Protein AF-A0A7K1VNS2-F1 (afdb_monomer_lite)

Structure (mmCIF, N/CA/C/O backbone):
data_AF-A0A7K1VNS2-F1
#
_entry.id   AF-A0A7K1VNS2-F1
#
loop_
_atom_site.group_PDB
_atom_site.id
_atom_site.type_symbol
_atom_site.label_atom_id
_atom_site.label_alt_id
_atom_site.label_comp_id
_atom_site.label_asym_id
_atom_site.label_entity_id
_atom_site.label_seq_id
_atom_site.pdbx_PDB_ins_code
_atom_site.Cartn_x
_atom_site.Cartn_y
_atom_site.Cartn_z
_atom_site.occupancy
_atom_site.B_iso_or_equiv
_atom_site.auth_seq_id
_atom_site.auth_comp_id
_atom_site.auth_asym_id
_atom_site.auth_atom_id
_atom_site.pdbx_PDB_model_num
ATOM 1 N N . MET A 1 1 ? 7.376 -14.830 -46.280 1.00 45.97 1 MET A N 1
ATOM 2 C CA . MET A 1 1 ? 6.906 -15.264 -44.947 1.00 45.97 1 MET A CA 1
ATOM 3 C C . MET A 1 1 ? 8.118 -15.745 -44.169 1.00 45.97 1 MET A C 1
ATOM 5 O O . MET A 1 1 ? 8.460 -16.915 -44.225 1.00 45.97 1 MET A O 1
ATOM 9 N N . THR A 1 2 ? 8.826 -14.823 -43.530 1.00 49.56 2 THR A N 1
ATOM 10 C CA . THR A 1 2 ? 10.067 -15.078 -42.789 1.00 49.56 2 THR A CA 1
ATOM 11 C C . THR A 1 2 ? 10.126 -14.048 -41.669 1.00 49.56 2 THR A C 1
ATOM 13 O O . THR A 1 2 ? 10.029 -12.859 -41.953 1.00 49.56 2 THR A O 1
ATOM 16 N N . GLY A 1 3 ? 10.269 -14.496 -40.418 1.00 50.19 3 GLY A N 1
ATOM 17 C CA . GLY A 1 3 ? 10.705 -13.622 -39.323 1.00 50.19 3 GLY A CA 1
ATOM 18 C C . GLY A 1 3 ? 9.758 -13.471 -38.133 1.00 50.19 3 GLY A C 1
ATOM 19 O O . GLY A 1 3 ? 9.343 -12.359 -37.848 1.00 50.19 3 GLY A O 1
ATOM 20 N N . LEU A 1 4 ? 9.478 -14.550 -37.393 1.00 50.81 4 LEU A N 1
ATOM 21 C CA . LEU A 1 4 ? 9.034 -14.453 -35.986 1.00 50.81 4 LEU A CA 1
ATOM 22 C C . LEU A 1 4 ? 9.663 -15.518 -35.062 1.00 50.81 4 LEU A C 1
ATOM 24 O O . LEU A 1 4 ? 9.332 -15.596 -33.884 1.00 50.81 4 LEU A O 1
ATOM 28 N N . THR A 1 5 ? 10.619 -16.313 -35.548 1.00 54.75 5 THR A N 1
ATOM 29 C CA . THR A 1 5 ? 11.207 -17.434 -34.793 1.00 54.75 5 THR A CA 1
ATOM 30 C C . THR A 1 5 ? 12.164 -17.002 -33.667 1.00 54.75 5 THR A C 1
ATOM 32 O O . THR A 1 5 ? 12.579 -17.834 -32.871 1.00 54.75 5 THR A O 1
ATOM 35 N N . GLY A 1 6 ? 12.516 -15.713 -33.574 1.00 51.44 6 GLY A N 1
ATOM 36 C CA . GLY A 1 6 ? 13.476 -15.195 -32.587 1.00 51.44 6 GLY A CA 1
ATOM 37 C C . GLY A 1 6 ? 12.874 -14.688 -31.271 1.00 51.44 6 GLY A C 1
ATOM 38 O O . GLY A 1 6 ? 13.612 -14.493 -30.312 1.00 51.44 6 GLY A O 1
ATOM 39 N N . LEU A 1 7 ? 11.555 -14.475 -31.190 1.00 50.09 7 LEU A N 1
ATOM 40 C CA . LEU A 1 7 ? 10.935 -13.909 -29.981 1.00 50.09 7 LEU A CA 1
ATOM 41 C C . LEU A 1 7 ? 10.606 -14.966 -28.921 1.00 50.09 7 LEU A C 1
ATOM 43 O O . LEU A 1 7 ? 10.616 -14.650 -27.736 1.00 50.09 7 LEU A O 1
ATOM 47 N N . SER A 1 8 ? 10.398 -16.227 -29.309 1.00 48.78 8 SER A N 1
ATOM 48 C CA . SER A 1 8 ? 10.080 -17.306 -28.361 1.00 48.78 8 SER A CA 1
ATOM 49 C C . SER A 1 8 ? 11.245 -17.707 -27.449 1.00 48.78 8 SER A C 1
ATOM 51 O O . SER A 1 8 ? 11.001 -18.315 -26.417 1.00 48.78 8 SER A O 1
ATOM 53 N N . GLN A 1 9 ? 12.494 -17.354 -27.779 1.00 52.34 9 GLN A N 1
ATOM 54 C CA . GLN A 1 9 ? 13.640 -17.573 -26.881 1.00 52.34 9 GLN A CA 1
ATOM 55 C C . GLN A 1 9 ? 13.840 -16.439 -25.865 1.00 52.34 9 GLN A C 1
ATOM 57 O O . GLN A 1 9 ? 14.617 -16.597 -24.928 1.00 52.34 9 GLN A O 1
ATOM 62 N N . LEU A 1 10 ? 13.156 -15.300 -26.031 1.00 49.78 10 LEU A N 1
ATOM 63 C CA . LEU A 1 10 ? 13.324 -14.136 -25.156 1.00 49.78 10 LEU A CA 1
ATOM 64 C C . LEU A 1 10 ? 12.345 -14.119 -23.971 1.00 49.78 10 LEU A C 1
ATOM 66 O O . LEU A 1 10 ? 12.506 -13.320 -23.053 1.00 49.78 10 LEU A O 1
ATOM 70 N N . ILE A 1 11 ? 11.329 -14.981 -23.995 1.00 47.31 11 ILE A N 1
ATOM 71 C CA . ILE A 1 11 ? 10.271 -15.041 -22.984 1.00 47.31 11 ILE A CA 1
ATOM 72 C C . ILE A 1 11 ? 10.193 -16.476 -22.466 1.00 47.31 11 ILE A C 1
ATOM 74 O O . ILE A 1 11 ? 9.275 -17.230 -22.771 1.00 47.31 11 ILE A O 1
ATOM 78 N N . ASP A 1 12 ? 11.197 -16.870 -21.685 1.00 44.06 12 ASP A N 1
ATOM 79 C CA . ASP A 1 12 ? 11.086 -18.037 -20.811 1.00 44.06 12 ASP A CA 1
ATOM 80 C C . ASP A 1 12 ? 10.100 -17.690 -19.677 1.00 44.06 12 ASP A C 1
ATOM 82 O O . ASP A 1 12 ? 10.469 -17.330 -18.559 1.00 44.06 12 ASP A O 1
ATOM 86 N N . THR A 1 13 ? 8.805 -17.699 -20.006 1.00 48.44 13 THR A N 1
ATOM 87 C CA . THR A 1 13 ? 7.693 -17.381 -19.095 1.00 48.44 13 THR A CA 1
ATOM 88 C C . THR A 1 13 ? 7.407 -18.503 -18.099 1.00 48.44 13 THR A C 1
ATOM 90 O O . THR A 1 13 ? 6.492 -18.386 -17.291 1.00 48.44 13 THR A O 1
ATOM 93 N N . THR A 1 14 ? 8.161 -19.605 -18.143 1.00 44.62 14 THR A N 1
ATOM 94 C CA . THR A 1 14 ? 7.970 -20.762 -17.256 1.00 44.62 14 THR A CA 1
ATOM 95 C C . THR A 1 14 ? 8.858 -20.766 -16.017 1.00 44.62 14 THR A C 1
ATOM 97 O O . THR A 1 14 ? 8.733 -21.655 -15.170 1.00 44.62 14 THR A O 1
ATOM 100 N N . SER A 1 15 ? 9.717 -19.760 -15.848 1.00 44.25 15 SER A N 1
ATOM 101 C CA . SER A 1 15 ? 10.538 -19.641 -14.649 1.00 44.25 15 SER A CA 1
ATOM 102 C C . SER A 1 15 ? 9.687 -19.232 -13.443 1.00 44.25 15 SER A C 1
ATOM 104 O O . SER A 1 15 ? 9.490 -18.058 -13.154 1.00 44.25 15 SER A O 1
ATOM 106 N N . LYS A 1 16 ? 9.249 -20.238 -12.680 1.00 51.31 16 LYS A N 1
ATOM 107 C CA . LYS A 1 16 ? 8.742 -20.149 -11.297 1.00 51.31 16 LYS A CA 1
ATOM 108 C C . LYS A 1 16 ? 9.780 -19.613 -10.293 1.00 51.31 16 LYS A C 1
ATOM 110 O O . LYS A 1 16 ? 9.615 -19.799 -9.088 1.00 51.31 16 LYS A O 1
ATOM 115 N N . LYS A 1 17 ? 10.882 -19.007 -10.749 1.00 46.59 17 LYS A N 1
ATOM 116 C CA . LYS A 1 17 ? 11.768 -18.288 -9.838 1.00 46.59 17 LYS A CA 1
ATOM 117 C C . LYS A 1 17 ? 11.013 -17.053 -9.353 1.00 46.59 17 LYS A C 1
ATOM 119 O O . LYS A 1 17 ? 10.482 -16.331 -10.198 1.00 46.59 17 LYS A O 1
ATOM 124 N N . PRO A 1 18 ? 10.956 -16.813 -8.030 1.00 52.75 18 PRO A N 1
ATOM 125 C CA . PRO A 1 18 ? 10.452 -15.551 -7.522 1.00 52.75 18 PRO A CA 1
ATOM 126 C C . PRO A 1 18 ? 11.188 -14.440 -8.259 1.00 52.75 18 PRO A C 1
ATOM 128 O O . PRO A 1 18 ? 12.408 -14.501 -8.458 1.00 52.75 18 PRO A O 1
ATOM 131 N N . ARG A 1 19 ? 10.400 -13.501 -8.770 1.00 53.19 19 ARG A N 1
ATOM 132 C CA . ARG A 1 19 ? 10.895 -12.354 -9.509 1.00 53.19 19 ARG A CA 1
ATOM 133 C C . ARG A 1 19 ? 11.948 -11.680 -8.605 1.00 53.19 19 ARG A C 1
ATOM 135 O O . ARG A 1 19 ? 11.625 -11.380 -7.457 1.00 53.19 19 ARG A O 1
ATOM 142 N N . PRO A 1 20 ? 13.220 -11.555 -9.030 1.00 49.72 20 PRO A N 1
ATOM 143 C CA . PRO A 1 20 ? 14.317 -11.143 -8.144 1.00 49.72 20 PRO A CA 1
ATOM 144 C C . PRO A 1 20 ? 14.157 -9.715 -7.595 1.00 49.72 20 PRO A C 1
ATOM 146 O O . PRO A 1 20 ? 14.927 -9.299 -6.737 1.00 49.72 20 PRO A O 1
ATOM 149 N N . ASP A 1 21 ? 13.177 -8.971 -8.103 1.00 56.31 21 ASP A N 1
ATOM 150 C CA . ASP A 1 21 ? 12.772 -7.627 -7.710 1.00 56.31 21 ASP A CA 1
ATOM 151 C C . ASP A 1 21 ? 11.748 -7.579 -6.564 1.00 56.31 21 ASP A C 1
ATOM 153 O O . ASP A 1 21 ? 11.556 -6.509 -5.990 1.00 56.31 21 ASP A O 1
ATOM 157 N N . GLN A 1 22 ? 11.112 -8.696 -6.194 1.00 60.81 22 GLN A N 1
ATOM 158 C CA . GLN A 1 22 ? 10.229 -8.751 -5.028 1.00 60.81 22 GLN A CA 1
ATOM 159 C C . GLN A 1 22 ? 10.937 -9.452 -3.873 1.00 60.81 22 GLN A C 1
ATOM 161 O O . GLN A 1 22 ? 10.928 -10.678 -3.769 1.00 60.81 22 GLN A O 1
ATOM 166 N N . ASP A 1 23 ? 11.534 -8.655 -2.984 1.00 73.31 23 ASP A N 1
ATOM 167 C CA . ASP A 1 23 ? 11.862 -9.134 -1.646 1.00 73.31 23 ASP A CA 1
ATOM 168 C C . ASP A 1 23 ? 10.541 -9.554 -0.972 1.00 73.31 23 ASP A C 1
ATOM 170 O O . ASP A 1 23 ? 9.668 -8.702 -0.772 1.00 73.31 23 ASP A O 1
ATOM 174 N N . PRO A 1 24 ? 10.341 -10.847 -0.647 1.00 69.44 24 PRO A N 1
ATOM 175 C CA . PRO A 1 24 ? 9.128 -11.304 0.030 1.00 69.44 24 PRO A CA 1
ATOM 176 C C . PRO A 1 24 ? 8.949 -10.662 1.414 1.00 69.44 24 PRO A C 1
ATOM 178 O O . PRO A 1 24 ? 7.857 -10.725 1.980 1.00 69.44 24 PRO A O 1
ATOM 181 N N . ASN A 1 25 ? 10.002 -10.034 1.944 1.00 81.56 25 ASN A N 1
ATOM 182 C CA . ASN A 1 25 ? 9.993 -9.280 3.187 1.00 81.56 25 ASN A CA 1
ATOM 183 C C . ASN A 1 25 ? 9.833 -7.773 2.969 1.00 81.56 25 ASN A C 1
ATOM 185 O O . ASN A 1 25 ? 9.979 -7.017 3.924 1.00 81.56 25 ASN A O 1
ATOM 189 N N . TRP A 1 26 ? 9.539 -7.298 1.755 1.00 89.00 26 TRP A N 1
ATOM 190 C CA . TRP A 1 26 ? 9.232 -5.886 1.584 1.00 89.00 26 TRP A CA 1
ATOM 191 C C . TRP A 1 26 ? 7.841 -5.569 2.143 1.00 89.00 26 TRP A C 1
ATOM 193 O O . TRP A 1 26 ? 6.813 -6.079 1.685 1.00 89.00 26 TRP A O 1
ATOM 203 N N . TYR A 1 27 ? 7.827 -4.694 3.142 1.00 95.06 27 TYR A N 1
ATOM 204 C CA . TYR A 1 27 ? 6.627 -4.165 3.762 1.00 95.06 27 TYR A CA 1
ATOM 205 C C . TYR A 1 27 ? 6.726 -2.653 3.966 1.00 95.06 27 TYR A C 1
ATOM 207 O O . TYR A 1 27 ? 7.806 -2.058 3.905 1.00 95.06 27 TYR A O 1
ATOM 215 N N . VAL A 1 28 ? 5.575 -2.037 4.214 1.00 96.69 28 VAL A N 1
ATOM 216 C CA . VAL A 1 28 ? 5.466 -0.659 4.695 1.00 96.69 28 VAL A CA 1
ATOM 217 C C . VAL A 1 28 ? 4.622 -0.676 5.959 1.00 96.69 28 VAL A C 1
ATOM 219 O O . VAL A 1 28 ? 3.528 -1.244 5.966 1.00 96.69 28 VAL A O 1
ATOM 222 N N . ASP A 1 29 ? 5.149 -0.065 7.013 1.00 97.62 29 ASP A N 1
ATOM 223 C CA . ASP A 1 29 ? 4.464 0.078 8.292 1.00 97.62 29 ASP A CA 1
ATOM 224 C C . ASP A 1 29 ? 3.684 1.402 8.322 1.00 97.62 29 ASP A C 1
ATOM 226 O O . ASP A 1 29 ? 4.116 2.415 7.765 1.00 97.62 29 ASP A O 1
ATOM 230 N N . ALA A 1 30 ? 2.520 1.390 8.965 1.00 97.69 30 ALA A N 1
ATOM 231 C CA . ALA A 1 30 ? 1.711 2.564 9.243 1.00 97.69 30 ALA A CA 1
ATOM 232 C C . ALA A 1 30 ? 1.338 2.584 10.725 1.00 97.69 30 ALA A C 1
ATOM 234 O O . ALA A 1 30 ? 0.577 1.736 11.197 1.00 97.69 30 ALA A O 1
ATOM 235 N N . ASP A 1 31 ? 1.844 3.584 11.439 1.00 97.69 31 ASP A N 1
ATOM 236 C CA . ASP A 1 31 ? 1.482 3.821 12.831 1.00 97.69 31 ASP A CA 1
ATOM 237 C C . ASP A 1 31 ? 0.159 4.587 12.890 1.00 97.69 31 ASP A C 1
ATOM 239 O O . ASP A 1 31 ? 0.029 5.680 12.322 1.00 97.69 31 ASP A O 1
ATOM 243 N N . ILE A 1 32 ? -0.829 4.010 13.570 1.00 96.44 32 ILE A N 1
ATOM 244 C CA . ILE A 1 32 ? -2.162 4.595 13.722 1.00 96.44 32 ILE A CA 1
ATOM 245 C C . ILE A 1 32 ? -2.518 4.756 15.194 1.00 96.44 32 ILE A C 1
ATOM 247 O O . ILE A 1 32 ? -2.139 3.944 16.041 1.00 96.44 32 ILE A O 1
ATOM 251 N N . LEU A 1 33 ? -3.271 5.811 15.498 1.00 95.38 33 LEU A N 1
ATOM 252 C CA . LEU A 1 33 ? -3.731 6.083 16.852 1.00 95.38 33 LEU A CA 1
ATOM 253 C C . LEU A 1 33 ? -5.187 5.633 17.001 1.00 95.38 33 LEU A C 1
ATOM 255 O O . LEU A 1 33 ? -6.097 6.233 16.429 1.00 95.38 33 LEU A O 1
ATOM 259 N N . LEU A 1 34 ? -5.396 4.574 17.779 1.00 91.31 34 LEU A N 1
ATOM 260 C CA . LEU A 1 34 ? -6.714 4.173 18.275 1.00 91.31 34 LEU A CA 1
ATOM 261 C C . LEU A 1 34 ? -6.826 4.627 19.740 1.00 91.31 34 LEU A C 1
ATOM 263 O O . LEU A 1 34 ? -6.480 5.763 20.060 1.00 91.31 34 LEU A O 1
ATOM 267 N N . ASP A 1 35 ? -7.235 3.736 20.643 1.00 92.56 35 ASP A N 1
ATOM 268 C CA . ASP A 1 35 ? -7.098 3.954 22.090 1.00 92.56 35 ASP A CA 1
ATOM 269 C C . ASP A 1 35 ? -5.621 3.934 22.534 1.00 92.56 35 ASP A C 1
ATOM 271 O O . ASP A 1 35 ? -5.250 4.530 23.544 1.00 92.56 35 ASP A O 1
ATOM 275 N N . GLN A 1 36 ? -4.773 3.272 21.744 1.00 93.75 36 GLN A N 1
ATOM 276 C CA . GLN A 1 36 ? -3.320 3.241 21.870 1.00 93.75 36 GLN A CA 1
ATOM 277 C C . GLN A 1 36 ? -2.669 3.326 20.484 1.00 93.75 36 GLN A C 1
ATOM 279 O O . GLN A 1 36 ? -3.329 3.105 19.462 1.00 93.75 36 GLN A O 1
ATOM 284 N N . LEU A 1 37 ? -1.380 3.669 20.451 1.00 95.81 37 LEU A N 1
ATOM 285 C CA . LEU A 1 37 ? -0.586 3.635 19.225 1.00 95.81 37 LEU A CA 1
ATOM 286 C C . LEU A 1 37 ? -0.375 2.173 18.818 1.00 95.81 37 LEU A C 1
ATOM 288 O O . LEU A 1 37 ? 0.117 1.387 19.625 1.00 95.81 37 LEU A O 1
ATOM 292 N N . VAL A 1 38 ? -0.752 1.819 17.592 1.00 96.25 38 VAL A N 1
ATOM 293 C CA . VAL A 1 38 ? -0.541 0.479 17.027 1.00 96.25 38 VAL A CA 1
ATOM 294 C C . VAL A 1 38 ? 0.114 0.585 15.655 1.00 96.25 38 VAL A C 1
ATOM 296 O O . VAL A 1 38 ? -0.174 1.515 14.897 1.00 96.25 38 VAL A O 1
ATOM 299 N N . THR A 1 39 ? 0.964 -0.383 15.321 1.00 98.06 39 THR A N 1
ATOM 300 C CA . THR A 1 39 ? 1.653 -0.442 14.029 1.00 98.06 39 THR A CA 1
ATOM 301 C C . THR A 1 39 ? 0.994 -1.487 13.137 1.00 98.06 39 THR A C 1
ATOM 303 O O . THR A 1 39 ? 0.886 -2.665 13.487 1.00 98.06 39 THR A O 1
ATOM 306 N N . LEU A 1 40 ? 0.541 -1.054 11.962 1.00 98.12 40 LEU A N 1
ATOM 307 C CA . LEU A 1 40 ? 0.011 -1.929 10.923 1.00 98.12 40 LEU A CA 1
ATOM 308 C C . LEU A 1 40 ? 1.060 -2.142 9.837 1.00 98.12 40 LEU A C 1
ATOM 310 O O . LEU A 1 40 ? 1.515 -1.182 9.224 1.00 98.12 40 LEU A O 1
ATOM 314 N N . ARG A 1 4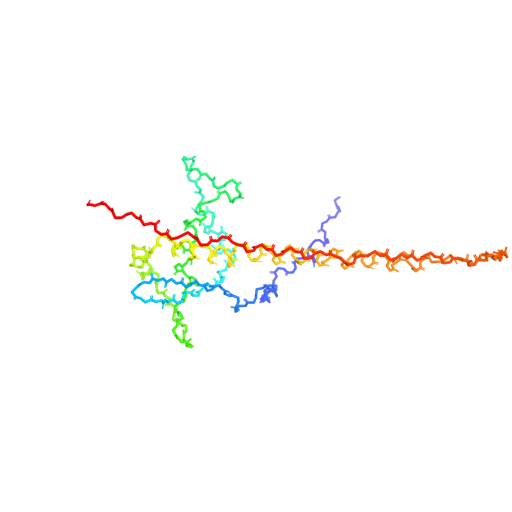1 ? 1.394 -3.396 9.547 1.00 97.88 41 ARG A N 1
ATOM 315 C CA . ARG A 1 41 ? 2.346 -3.781 8.503 1.00 97.88 41 ARG A CA 1
ATOM 316 C C . ARG A 1 41 ? 1.618 -4.243 7.250 1.00 97.88 41 ARG A C 1
ATOM 318 O O . ARG A 1 41 ? 0.800 -5.162 7.307 1.00 97.88 41 ARG A O 1
ATOM 325 N N . PHE A 1 42 ? 1.940 -3.646 6.105 1.00 97.69 42 PHE A N 1
ATOM 326 C CA . PHE A 1 42 ? 1.349 -3.991 4.811 1.00 97.69 42 PHE A CA 1
ATOM 327 C C . PHE A 1 42 ? 2.381 -4.617 3.885 1.00 97.69 42 PHE A C 1
ATOM 329 O O . PHE A 1 42 ? 3.405 -4.007 3.575 1.00 97.69 42 PHE A O 1
ATOM 336 N N . ARG A 1 43 ? 2.076 -5.818 3.390 1.00 96.19 43 ARG A N 1
ATOM 337 C CA . ARG A 1 43 ? 2.902 -6.533 2.407 1.00 96.19 43 ARG A CA 1
ATOM 338 C C . ARG A 1 43 ? 2.344 -6.377 0.993 1.00 96.19 43 ARG A C 1
ATOM 340 O O . ARG A 1 43 ? 1.163 -6.075 0.808 1.00 96.19 43 ARG A O 1
ATOM 347 N N . ALA A 1 44 ? 3.192 -6.570 -0.012 1.00 94.81 44 ALA A N 1
ATOM 348 C CA . ALA A 1 44 ? 2.732 -6.592 -1.396 1.00 94.81 44 ALA A CA 1
ATOM 349 C C . ALA A 1 44 ? 1.792 -7.785 -1.607 1.00 94.81 44 ALA A C 1
ATOM 351 O O . ALA A 1 44 ? 2.049 -8.881 -1.101 1.00 94.81 44 ALA A O 1
ATOM 352 N N . ILE A 1 45 ? 0.709 -7.578 -2.350 1.00 94.94 45 ILE A N 1
ATOM 353 C CA . ILE A 1 45 ? -0.102 -8.685 -2.858 1.00 94.94 45 ILE A CA 1
ATOM 354 C C . ILE A 1 45 ? 0.450 -9.171 -4.196 1.00 94.94 45 ILE A C 1
ATOM 356 O O . ILE A 1 45 ? 1.351 -8.561 -4.781 1.00 94.94 45 ILE A O 1
ATOM 360 N N . ASP A 1 46 ? -0.101 -10.281 -4.680 1.00 93.38 46 ASP A N 1
ATOM 361 C CA . ASP A 1 46 ? 0.212 -10.761 -6.015 1.00 93.38 46 ASP A CA 1
ATOM 362 C C . ASP A 1 46 ? -0.093 -9.666 -7.069 1.00 93.38 46 ASP A C 1
ATOM 364 O O . ASP A 1 46 ? -1.152 -9.029 -7.008 1.00 93.38 46 ASP A O 1
ATOM 368 N N . PRO A 1 47 ? 0.813 -9.400 -8.029 1.00 92.50 47 PRO A N 1
ATOM 369 C CA . PRO A 1 47 ? 0.593 -8.366 -9.037 1.00 92.50 47 PRO A CA 1
ATOM 370 C C . PRO A 1 47 ? -0.647 -8.591 -9.914 1.00 92.50 47 PRO A C 1
ATOM 372 O O . PRO A 1 47 ? -1.264 -7.615 -10.346 1.00 92.50 47 PRO A O 1
ATOM 375 N N . GLU A 1 48 ? -1.031 -9.842 -10.187 1.00 93.88 48 GLU A N 1
ATOM 376 C CA . GLU A 1 48 ? -2.259 -10.159 -10.926 1.00 93.88 48 GLU A CA 1
ATOM 377 C C . GLU A 1 48 ? -3.496 -9.870 -10.068 1.00 93.88 48 GLU A C 1
ATOM 379 O O . GLU A 1 48 ? -4.489 -9.341 -10.573 1.00 93.88 48 GLU A O 1
ATOM 384 N N . ASP A 1 49 ? -3.425 -10.127 -8.757 1.00 95.44 49 ASP A N 1
ATOM 385 C CA . ASP A 1 49 ? -4.474 -9.735 -7.809 1.00 95.44 49 ASP A CA 1
ATOM 386 C C . ASP A 1 49 ? -4.631 -8.215 -7.727 1.00 95.44 49 ASP A C 1
ATOM 388 O O . ASP A 1 49 ? -5.762 -7.720 -7.713 1.00 95.44 49 ASP A O 1
ATOM 392 N N . TRP A 1 50 ? -3.523 -7.470 -7.699 1.00 94.94 50 TRP A N 1
ATOM 393 C CA . TRP A 1 50 ? -3.544 -6.008 -7.754 1.00 94.94 50 TRP A CA 1
ATOM 394 C C . TRP A 1 50 ? -4.200 -5.516 -9.047 1.00 94.94 50 TRP A C 1
ATOM 396 O O . TRP A 1 50 ? -5.156 -4.743 -8.988 1.00 94.94 50 TRP A O 1
ATOM 406 N N . ALA A 1 51 ? -3.752 -6.016 -10.203 1.00 93.81 51 ALA A N 1
ATOM 407 C CA . ALA A 1 51 ? -4.283 -5.630 -11.510 1.00 93.81 51 ALA A CA 1
ATOM 408 C C . ALA A 1 51 ? -5.778 -5.950 -11.667 1.00 93.81 51 ALA A C 1
ATOM 410 O O . ALA A 1 51 ? -6.539 -5.162 -12.227 1.00 93.81 51 ALA A O 1
ATOM 411 N N . ARG A 1 52 ? -6.227 -7.094 -11.145 1.00 94.50 52 ARG A N 1
ATOM 412 C CA . ARG A 1 52 ? -7.647 -7.456 -11.131 1.00 94.50 52 ARG A CA 1
ATOM 413 C C . ARG A 1 52 ? -8.468 -6.485 -10.287 1.00 94.50 52 ARG A C 1
ATOM 415 O O . ARG A 1 52 ? -9.509 -6.025 -10.736 1.00 94.50 52 ARG A O 1
ATOM 422 N N . ARG A 1 53 ? -7.991 -6.125 -9.094 1.00 94.94 53 ARG A N 1
ATOM 423 C CA . ARG A 1 53 ? -8.705 -5.190 -8.209 1.00 94.94 53 ARG A CA 1
ATOM 424 C C . ARG A 1 53 ? -8.778 -3.783 -8.790 1.00 94.94 53 ARG A C 1
ATOM 426 O O . ARG A 1 53 ? -9.823 -3.153 -8.685 1.00 94.94 53 ARG A O 1
ATOM 433 N N . THR A 1 54 ? -7.712 -3.294 -9.423 1.00 94.06 54 THR A N 1
ATOM 434 C CA . THR A 1 54 ? -7.748 -1.988 -10.103 1.00 94.06 54 THR A CA 1
ATOM 435 C C . THR A 1 54 ? -8.714 -1.993 -11.285 1.00 94.06 54 THR A C 1
ATOM 437 O O . THR A 1 54 ? -9.432 -1.012 -11.478 1.00 94.06 54 THR A O 1
ATOM 440 N N . TYR A 1 55 ? -8.797 -3.105 -12.023 1.00 90.69 55 TYR A N 1
ATOM 441 C CA . TYR A 1 55 ? -9.783 -3.291 -13.087 1.00 90.69 55 TYR A CA 1
ATOM 442 C C . TYR A 1 55 ? -11.222 -3.300 -12.552 1.00 90.69 55 TYR A C 1
ATOM 444 O O . TYR A 1 55 ? -12.072 -2.573 -13.068 1.00 90.69 55 TYR A O 1
ATOM 452 N N . ASP A 1 56 ? -11.492 -4.063 -11.493 1.00 89.31 56 ASP A N 1
ATOM 453 C CA . ASP A 1 56 ? -12.829 -4.178 -10.897 1.00 89.31 56 ASP A CA 1
ATOM 454 C C . ASP A 1 56 ? -13.298 -2.859 -10.257 1.00 89.31 56 ASP A C 1
ATOM 456 O O . ASP A 1 56 ? -14.484 -2.531 -10.292 1.00 89.31 56 ASP A O 1
ATOM 460 N N . SER A 1 57 ? -12.366 -2.056 -9.736 1.00 85.81 57 SER A N 1
ATOM 461 C CA . SER A 1 57 ? -12.616 -0.703 -9.219 1.00 85.81 57 SER A CA 1
ATOM 462 C C . SER A 1 57 ? -12.560 0.384 -10.301 1.00 85.81 57 SER A C 1
ATOM 464 O O . SER A 1 57 ? -12.309 1.561 -10.001 1.00 85.81 57 SER A O 1
ATOM 466 N N . SER A 1 58 ? -12.802 0.013 -11.563 1.00 75.44 58 SER A N 1
ATOM 467 C CA . SER A 1 58 ? -12.953 0.977 -12.650 1.00 75.44 58 SER A CA 1
ATOM 468 C C . SER A 1 58 ? -14.042 1.998 -12.291 1.00 75.44 58 SER A C 1
ATOM 470 O O . SER A 1 58 ? -15.159 1.609 -11.931 1.00 75.44 58 SER A O 1
ATOM 472 N N . PRO A 1 59 ? -13.773 3.312 -12.385 1.00 69.88 59 PRO A N 1
ATOM 473 C CA . PRO A 1 59 ? -14.706 4.326 -11.934 1.00 69.88 59 PRO A CA 1
ATOM 474 C C . PRO A 1 59 ? -15.946 4.276 -12.817 1.00 69.88 59 PRO A C 1
ATOM 476 O O . PRO A 1 59 ? -15.847 4.212 -14.049 1.00 69.88 59 PRO A O 1
ATOM 479 N N . ARG A 1 60 ? -17.123 4.354 -12.193 1.00 71.12 60 ARG A N 1
ATOM 480 C CA . ARG A 1 60 ? -18.380 4.545 -12.924 1.00 71.12 60 ARG A CA 1
ATOM 481 C C . ARG A 1 60 ? -18.288 5.828 -13.754 1.00 71.12 60 ARG A C 1
ATOM 483 O O . ARG A 1 60 ? -17.591 6.761 -13.362 1.00 71.12 60 ARG A O 1
ATOM 490 N N . ALA A 1 61 ? -19.000 5.876 -14.883 1.00 73.00 61 ALA A N 1
ATOM 491 C CA . ALA A 1 61 ? -18.927 6.985 -15.842 1.00 73.00 61 ALA A CA 1
ATOM 492 C C . ALA A 1 61 ? -19.118 8.378 -15.203 1.00 73.00 61 ALA A C 1
ATOM 494 O O . ALA A 1 61 ? -18.532 9.347 -15.676 1.00 73.00 61 ALA A O 1
ATOM 495 N N . ASP A 1 62 ? -19.868 8.444 -14.101 1.00 76.06 62 ASP A N 1
ATOM 496 C CA . ASP A 1 62 ? -20.249 9.688 -13.429 1.00 76.06 62 ASP A CA 1
ATOM 497 C C . ASP A 1 62 ? -19.342 10.074 -12.244 1.00 76.06 62 ASP A C 1
ATOM 499 O O . ASP A 1 62 ? -19.592 11.076 -11.574 1.00 76.06 62 ASP A O 1
ATOM 503 N N . VAL A 1 63 ? -18.300 9.290 -11.942 1.00 70.44 63 VAL A N 1
ATOM 504 C CA . VAL A 1 63 ? -17.389 9.564 -10.820 1.00 70.44 63 VAL A CA 1
ATOM 505 C C . VAL A 1 63 ? -16.123 10.247 -11.342 1.00 70.44 63 VAL A C 1
ATOM 507 O O . VAL A 1 63 ? -15.527 9.759 -12.308 1.00 70.44 63 VAL A O 1
ATOM 510 N N . PRO A 1 64 ? -15.669 11.354 -10.717 1.00 66.69 64 PRO A N 1
ATOM 511 C CA . PRO A 1 64 ? -14.389 11.966 -11.048 1.00 66.69 64 PRO A CA 1
ATOM 512 C C . PRO A 1 64 ? -13.265 10.929 -10.987 1.00 66.69 64 PRO A C 1
ATOM 514 O O . PRO A 1 64 ? -13.021 10.322 -9.946 1.00 66.69 64 PRO A O 1
ATOM 517 N N . LYS A 1 65 ? -12.594 10.714 -12.120 1.00 66.31 65 LYS A N 1
ATOM 518 C CA . LYS A 1 65 ? -11.464 9.790 -12.206 1.00 66.31 65 LYS A CA 1
ATOM 519 C C . LYS A 1 65 ? -10.196 10.472 -11.723 1.00 66.31 65 LYS A C 1
ATOM 521 O O . LYS A 1 65 ? -9.967 11.646 -12.033 1.00 66.31 65 LYS A O 1
ATOM 526 N N . ASP A 1 66 ? -9.336 9.710 -11.057 1.00 69.19 66 ASP A N 1
ATOM 527 C CA . ASP A 1 66 ? -7.929 10.078 -11.007 1.00 69.19 66 ASP A CA 1
ATOM 528 C C . ASP A 1 66 ? -7.403 10.089 -12.451 1.00 69.19 66 ASP A C 1
ATOM 530 O O . ASP A 1 66 ? -7.481 9.083 -13.157 1.00 69.19 66 ASP A O 1
ATOM 534 N N . LYS A 1 67 ? -6.921 11.245 -12.915 1.00 75.31 67 LYS A N 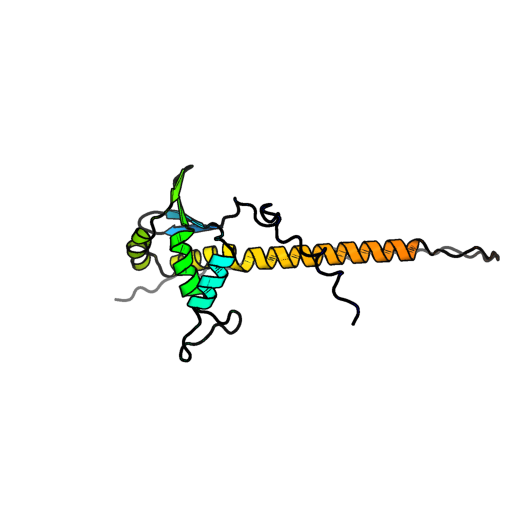1
ATOM 535 C CA . LYS A 1 67 ? -6.424 11.410 -14.291 1.00 75.31 67 LYS A CA 1
ATOM 536 C C . LYS A 1 67 ? -5.123 10.649 -14.550 1.00 75.31 67 LYS A C 1
ATOM 538 O O . LYS A 1 67 ? -4.744 10.490 -15.703 1.00 75.31 67 LYS A O 1
ATOM 543 N N . THR A 1 68 ? -4.432 10.245 -13.491 1.00 83.88 68 THR A N 1
ATOM 544 C CA . THR A 1 68 ? -3.150 9.544 -13.537 1.00 83.88 68 THR A CA 1
ATOM 545 C C . THR A 1 68 ? -3.360 8.039 -13.594 1.00 83.88 68 THR A C 1
ATOM 547 O O . THR A 1 68 ? -2.715 7.3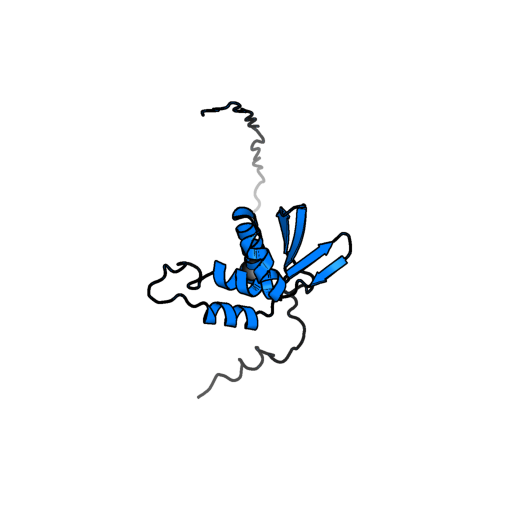66 -14.392 1.00 83.88 68 THR A O 1
ATOM 550 N N . PHE A 1 69 ? -4.248 7.513 -12.746 1.00 81.94 69 PHE A N 1
ATOM 551 C CA . PHE A 1 69 ? -4.410 6.067 -12.559 1.00 81.94 69 PHE A CA 1
ATOM 552 C C . PHE A 1 69 ? -5.674 5.492 -13.200 1.00 81.94 69 PHE A C 1
ATOM 554 O O . PHE A 1 69 ? -5.745 4.288 -13.406 1.00 81.94 69 PHE A O 1
ATOM 561 N N . GLU A 1 70 ? -6.660 6.326 -13.536 1.00 87.31 70 GLU A N 1
ATOM 562 C CA . GLU A 1 70 ? -7.926 5.939 -14.176 1.00 87.31 70 GLU A CA 1
ATOM 563 C C . GLU A 1 70 ? -8.821 4.973 -13.372 1.00 87.31 70 GLU A C 1
ATOM 565 O O . GLU A 1 70 ? -9.871 4.577 -13.878 1.00 87.31 70 GLU A O 1
ATOM 570 N N . PHE A 1 71 ? -8.481 4.662 -12.114 1.00 87.81 71 PHE A N 1
ATOM 571 C CA . PHE A 1 71 ? -9.291 3.888 -11.161 1.00 87.81 71 PHE A CA 1
ATOM 572 C C . PHE A 1 71 ? -9.465 4.601 -9.812 1.00 87.81 71 PHE A C 1
ATOM 574 O O . PHE A 1 71 ? -8.798 5.595 -9.521 1.00 87.81 71 PHE A O 1
ATOM 581 N N . ASN A 1 72 ? -10.392 4.111 -8.981 1.00 90.75 72 ASN A N 1
ATOM 582 C CA . ASN A 1 72 ? -10.632 4.655 -7.643 1.00 90.75 72 ASN A CA 1
ATOM 583 C C . ASN A 1 72 ? -9.563 4.160 -6.649 1.00 90.75 72 ASN A C 1
ATOM 585 O O . ASN A 1 72 ? -9.742 3.136 -5.988 1.00 90.75 72 ASN A O 1
ATOM 589 N N . VAL A 1 73 ? -8.434 4.875 -6.561 1.00 92.44 73 VAL A N 1
ATOM 590 C CA . VAL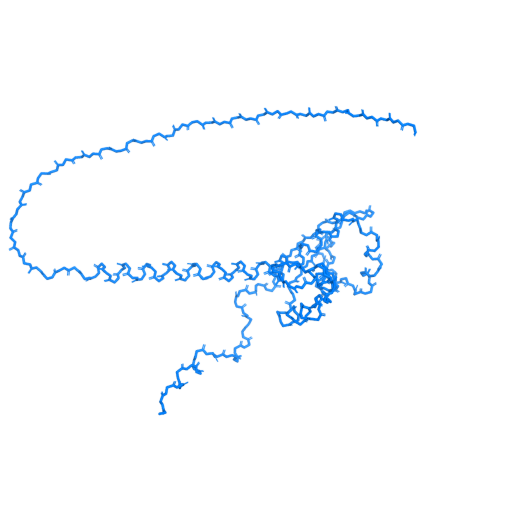 A 1 73 ? -7.278 4.483 -5.730 1.00 92.44 73 VAL A CA 1
ATOM 591 C C . VAL A 1 73 ? -7.658 4.214 -4.262 1.00 92.44 73 VAL A C 1
ATOM 593 O O . VAL A 1 73 ? -7.318 3.134 -3.775 1.00 92.44 73 VAL A O 1
ATOM 596 N N . PRO A 1 74 ? -8.400 5.095 -3.554 1.00 93.75 74 PRO A N 1
ATOM 597 C CA . PRO A 1 74 ? -8.814 4.824 -2.175 1.00 93.75 74 PRO A CA 1
ATOM 598 C C . PRO A 1 74 ? -9.606 3.524 -1.996 1.00 93.75 74 PRO A C 1
ATOM 600 O O . PRO A 1 74 ? -9.407 2.812 -1.014 1.00 93.75 74 PRO A O 1
ATOM 603 N N . GLU A 1 75 ? -10.495 3.199 -2.937 1.00 93.69 75 GLU A N 1
ATOM 604 C CA . GLU A 1 75 ? -11.326 1.994 -2.871 1.00 93.69 75 GLU A CA 1
ATOM 605 C C . GLU A 1 75 ? -10.494 0.723 -3.063 1.00 93.69 75 GLU A C 1
ATOM 607 O O . GLU A 1 75 ? -10.601 -0.209 -2.261 1.00 93.69 75 GLU A O 1
ATOM 612 N N . VAL A 1 76 ? -9.600 0.714 -4.057 1.00 95.50 76 VAL A N 1
ATOM 613 C CA . VAL A 1 76 ? -8.667 -0.401 -4.279 1.00 95.50 76 VAL A CA 1
ATOM 614 C C . VAL A 1 76 ? -7.771 -0.590 -3.062 1.00 95.50 76 VAL A C 1
ATOM 616 O O . VAL A 1 76 ? -7.666 -1.701 -2.542 1.00 95.50 76 VAL A O 1
ATOM 619 N N . CYS A 1 77 ? -7.154 0.485 -2.566 1.00 97.19 77 CYS A N 1
ATOM 620 C CA . CYS A 1 77 ? -6.262 0.420 -1.415 1.00 97.19 77 CYS A CA 1
ATOM 621 C C . CYS A 1 77 ? -6.990 -0.073 -0.155 1.00 97.19 77 CYS A C 1
ATOM 623 O O . CYS A 1 77 ? -6.456 -0.920 0.556 1.00 97.19 77 CYS A O 1
ATOM 625 N N . ALA A 1 78 ? -8.231 0.357 0.092 1.00 96.81 78 ALA A N 1
ATOM 626 C CA . ALA A 1 78 ? -9.035 -0.160 1.200 1.00 96.81 78 ALA A CA 1
ATOM 627 C C . ALA A 1 78 ? -9.358 -1.657 1.041 1.00 96.81 78 ALA A C 1
ATOM 629 O O . ALA A 1 78 ? -9.329 -2.409 2.017 1.00 96.81 78 ALA A O 1
ATOM 630 N N . ALA 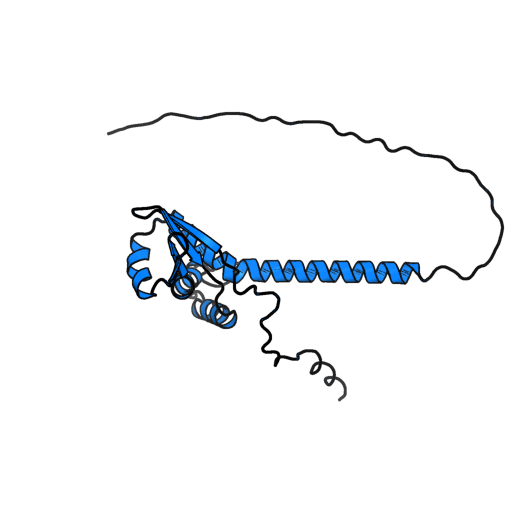A 1 79 ? -9.648 -2.116 -0.179 1.00 96.50 79 ALA A N 1
ATOM 631 C CA . ALA A 1 79 ? -9.903 -3.528 -0.454 1.00 96.50 79 ALA A CA 1
ATOM 632 C C . ALA A 1 79 ? -8.639 -4.393 -0.306 1.00 96.50 79 ALA A C 1
ATOM 634 O O . ALA A 1 79 ? -8.736 -5.563 0.075 1.00 96.50 79 ALA A O 1
ATOM 635 N N . VAL A 1 80 ? -7.467 -3.838 -0.623 1.00 97.50 80 VAL A N 1
ATOM 636 C CA . VAL A 1 80 ? -6.167 -4.513 -0.513 1.00 97.50 80 VAL A CA 1
ATOM 637 C C . VAL A 1 80 ? -5.670 -4.538 0.929 1.00 97.50 80 VAL A C 1
ATOM 639 O O . VAL A 1 80 ? -5.212 -5.591 1.365 1.00 97.50 80 VAL A O 1
ATOM 642 N N . ALA A 1 81 ? -5.864 -3.459 1.696 1.00 97.75 81 ALA A N 1
ATOM 643 C CA . ALA A 1 81 ? -5.562 -3.412 3.129 1.00 97.75 81 ALA A CA 1
ATOM 644 C C . ALA A 1 81 ? -6.121 -4.642 3.863 1.00 97.75 81 ALA A C 1
ATOM 646 O O . ALA A 1 81 ? -5.408 -5.294 4.615 1.00 97.75 81 ALA A O 1
ATOM 647 N N . ARG A 1 82 ? -7.360 -5.041 3.541 1.00 97.44 82 ARG A N 1
ATOM 648 C CA . ARG A 1 82 ? -8.049 -6.200 4.138 1.00 97.44 82 ARG A CA 1
ATOM 649 C C . ARG A 1 82 ? -7.345 -7.542 3.967 1.00 97.44 82 ARG A C 1
ATOM 651 O O . ARG A 1 82 ? -7.627 -8.468 4.721 1.00 97.44 82 ARG A O 1
ATOM 658 N N . VAL A 1 83 ? -6.512 -7.695 2.942 1.00 96.88 83 VAL A N 1
ATOM 659 C CA . VAL A 1 83 ? -5.865 -8.977 2.628 1.00 96.88 83 VAL A CA 1
ATOM 660 C C . VAL A 1 83 ? -4.366 -8.970 2.885 1.00 96.88 83 VAL A C 1
ATOM 662 O O . VAL A 1 83 ? -3.805 -10.057 3.047 1.00 96.88 83 VAL A O 1
ATOM 665 N N . SER A 1 84 ? -3.747 -7.787 2.945 1.00 96.88 84 SER A N 1
ATOM 666 C CA . SER A 1 84 ? -2.297 -7.605 3.050 1.00 96.88 84 SER A CA 1
ATOM 667 C C . SER A 1 84 ? -1.797 -7.110 4.408 1.00 96.88 84 SER A C 1
ATOM 669 O O . SER A 1 84 ? -0.586 -6.955 4.576 1.00 96.88 84 SER A O 1
ATOM 671 N N . SER A 1 85 ? -2.701 -6.847 5.354 1.00 97.44 85 SER A N 1
ATOM 672 C CA . SER A 1 85 ? -2.374 -6.245 6.645 1.00 97.44 85 SER A CA 1
ATOM 673 C C . SER A 1 85 ? -2.051 -7.246 7.749 1.00 97.44 85 SER A C 1
ATOM 675 O O . SER A 1 85 ? -2.761 -8.242 7.933 1.00 97.44 85 SER A O 1
ATOM 677 N N . PHE A 1 86 ? -1.075 -6.877 8.565 1.00 97.75 86 PHE A N 1
ATOM 678 C CA . PHE A 1 86 ? -0.690 -7.540 9.801 1.00 97.75 86 PHE A CA 1
ATOM 679 C C . PHE A 1 86 ? -0.645 -6.501 10.926 1.00 97.75 86 PHE A C 1
ATOM 681 O O . PHE A 1 86 ? -0.238 -5.362 10.702 1.00 97.75 86 PHE A O 1
ATOM 688 N N . LEU A 1 87 ? -1.089 -6.878 12.119 1.00 97.25 87 LEU A N 1
ATOM 689 C CA . LEU A 1 87 ? -0.854 -6.130 13.346 1.00 97.25 87 LEU A CA 1
ATOM 690 C C . LEU A 1 87 ? 0.529 -6.519 13.868 1.00 97.25 87 LEU A C 1
ATOM 692 O O . LEU A 1 87 ? 0.821 -7.712 13.974 1.00 97.25 87 LEU A O 1
ATOM 696 N N . VAL A 1 88 ? 1.362 -5.526 14.162 1.00 97.06 88 VAL A N 1
ATOM 697 C CA . VAL A 1 88 ? 2.670 -5.732 14.789 1.00 97.06 88 VAL A CA 1
ATOM 698 C C . VAL A 1 88 ? 2.532 -5.420 16.273 1.00 97.06 88 VAL A C 1
ATOM 700 O O . VAL A 1 88 ? 2.171 -4.298 16.630 1.00 97.06 88 VAL A O 1
ATOM 703 N N . ASP A 1 89 ? 2.804 -6.414 17.114 1.00 93.25 89 ASP A N 1
ATOM 704 C CA . ASP A 1 89 ? 2.842 -6.279 18.571 1.00 93.25 89 ASP A CA 1
ATOM 705 C C . ASP A 1 89 ? 4.157 -6.869 19.088 1.00 93.25 89 ASP A C 1
ATOM 707 O O . ASP A 1 89 ? 4.407 -8.073 18.949 1.00 93.25 89 ASP A O 1
ATOM 711 N N . ASP A 1 90 ? 5.017 -5.992 19.607 1.00 88.56 90 ASP A N 1
ATOM 712 C CA . ASP A 1 90 ? 6.419 -6.250 19.945 1.00 88.56 90 ASP A CA 1
ATOM 713 C C . ASP A 1 90 ? 7.187 -6.960 18.806 1.00 88.56 90 ASP A C 1
ATOM 715 O O . ASP A 1 90 ? 7.576 -6.331 17.821 1.00 88.56 90 ASP A O 1
ATOM 719 N N . ASP A 1 91 ? 7.373 -8.277 18.925 1.00 90.00 91 ASP A N 1
ATOM 720 C CA . ASP A 1 91 ? 8.101 -9.132 17.978 1.00 90.00 91 ASP A CA 1
ATOM 721 C C . ASP A 1 91 ? 7.179 -10.097 17.210 1.00 90.00 91 ASP A C 1
ATOM 723 O O . ASP A 1 91 ? 7.639 -11.012 16.516 1.00 90.00 91 ASP A O 1
ATOM 727 N N . THR A 1 92 ? 5.863 -9.937 17.350 1.00 95.00 92 THR A N 1
ATOM 728 C CA . THR A 1 92 ? 4.867 -10.806 16.723 1.00 95.00 92 THR A CA 1
ATOM 729 C C . THR A 1 92 ? 4.091 -10.081 15.636 1.00 95.00 92 THR A C 1
ATOM 731 O O . THR A 1 92 ? 3.738 -8.910 15.754 1.00 95.00 92 THR A O 1
ATOM 734 N N . GLU A 1 93 ? 3.825 -10.804 14.549 1.00 96.25 93 GLU A N 1
ATOM 735 C CA . GLU A 1 93 ? 2.950 -10.344 13.479 1.00 96.25 93 GLU A CA 1
ATOM 736 C C . GLU A 1 93 ? 1.699 -11.217 13.443 1.00 96.25 93 GLU A C 1
ATOM 738 O O . GLU A 1 93 ? 1.768 -12.413 13.139 1.00 96.25 93 GLU A O 1
ATOM 743 N N . GLU A 1 94 ? 0.545 -10.616 13.711 1.00 97.19 94 GLU A N 1
ATOM 744 C CA . GLU A 1 94 ? -0.746 -11.284 13.602 1.00 97.19 94 GLU A CA 1
ATOM 745 C C . GLU A 1 94 ? -1.492 -10.784 12.368 1.00 97.19 94 GLU A C 1
ATOM 747 O O . GLU A 1 94 ? -1.668 -9.585 12.150 1.00 97.19 94 GLU A O 1
ATOM 752 N N . ARG A 1 95 ? -1.959 -11.704 11.522 1.00 96.81 95 ARG A N 1
ATOM 753 C CA . ARG A 1 95 ? -2.761 -11.319 10.359 1.00 96.81 95 ARG A CA 1
ATOM 754 C C . ARG A 1 95 ? -4.114 -10.787 10.822 1.00 96.81 95 ARG A C 1
ATOM 756 O O . ARG A 1 95 ? -4.865 -11.512 11.466 1.00 96.81 95 ARG A O 1
ATOM 763 N N . ILE A 1 96 ? -4.468 -9.577 10.397 1.00 96.88 96 ILE A N 1
ATOM 764 C CA . ILE A 1 96 ? -5.777 -8.993 10.711 1.00 96.88 96 ILE A CA 1
ATOM 765 C C . ILE A 1 96 ? -6.847 -9.682 9.852 1.00 96.88 96 ILE A C 1
ATOM 767 O O . ILE A 1 96 ? -6.745 -9.651 8.620 1.00 96.88 96 ILE A O 1
ATOM 771 N N . PRO A 1 97 ? -7.883 -10.293 10.454 1.00 96.31 97 PRO A N 1
ATOM 772 C CA . PRO A 1 97 ? -8.961 -10.907 9.693 1.00 96.31 97 PRO A CA 1
ATOM 773 C C . PRO A 1 97 ? -9.745 -9.866 8.873 1.00 96.31 97 PRO A C 1
ATOM 775 O O . PRO A 1 97 ? -9.987 -8.758 9.366 1.00 96.31 97 PRO A O 1
ATOM 778 N N . PRO A 1 98 ? -10.198 -10.186 7.647 1.00 93.56 98 PRO A N 1
ATOM 779 C CA . PRO A 1 98 ? -10.941 -9.244 6.806 1.00 93.56 98 PRO A CA 1
ATOM 780 C C . PRO A 1 98 ? -12.179 -8.635 7.482 1.00 93.56 98 PRO A C 1
ATOM 782 O O . PRO A 1 98 ? -12.477 -7.462 7.279 1.00 93.56 98 PRO A O 1
ATOM 785 N N . GLU A 1 99 ? -12.884 -9.402 8.311 1.00 95.06 99 GLU A N 1
ATOM 786 C CA . GLU A 1 99 ? -14.063 -8.975 9.069 1.00 95.06 99 GLU A CA 1
ATOM 787 C C . GLU A 1 99 ? -13.743 -7.971 10.188 1.00 95.06 99 GLU A C 1
ATOM 789 O O . GLU A 1 99 ? -14.608 -7.202 10.612 1.00 95.06 99 GLU A O 1
ATOM 794 N N . MET A 1 100 ? -12.498 -7.944 10.669 1.00 95.50 100 MET A N 1
ATOM 795 C CA . MET A 1 100 ? -12.065 -6.983 11.681 1.00 95.50 100 MET A CA 1
ATOM 796 C C . MET A 1 100 ? -11.953 -5.577 11.087 1.00 95.50 100 MET A C 1
ATOM 798 O O . MET A 1 100 ? -12.256 -4.596 11.767 1.00 95.50 100 MET A O 1
ATOM 802 N N . TRP A 1 101 ? -11.625 -5.471 9.796 1.00 96.00 101 TRP A N 1
ATOM 803 C CA . TRP A 1 101 ? -11.575 -4.192 9.090 1.00 96.00 101 TRP A CA 1
ATOM 804 C C . TRP A 1 101 ? -12.922 -3.475 9.047 1.00 96.00 101 TRP A C 1
ATOM 806 O O . TRP A 1 101 ? -12.948 -2.249 9.116 1.00 96.00 101 TRP A O 1
ATOM 816 N N . ASP A 1 102 ? -14.040 -4.205 9.005 1.00 95.50 102 ASP A N 1
ATOM 817 C CA . ASP A 1 102 ? -15.375 -3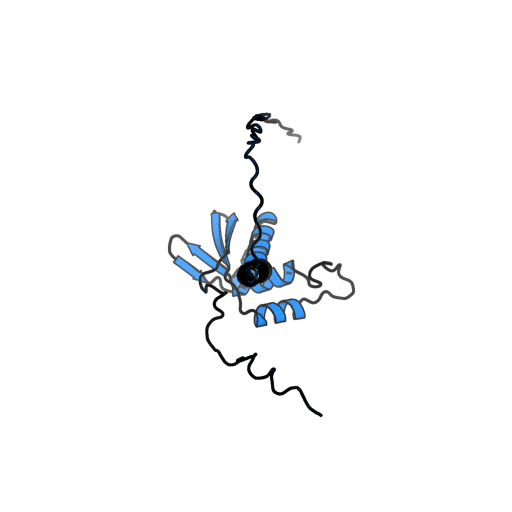.593 9.036 1.00 95.50 102 ASP A CA 1
ATOM 818 C C . ASP A 1 102 ? -15.661 -2.901 10.379 1.00 95.50 102 ASP A C 1
ATOM 820 O O . ASP A 1 102 ? -16.415 -1.929 10.431 1.00 95.50 102 ASP A O 1
ATOM 824 N N . ARG A 1 103 ? -15.017 -3.357 11.463 1.00 95.12 103 ARG A N 1
ATOM 825 C CA . ARG A 1 103 ? -15.080 -2.723 12.790 1.00 95.12 103 ARG A CA 1
ATOM 826 C C . ARG A 1 103 ? -14.031 -1.627 12.960 1.00 95.12 103 ARG A C 1
ATOM 828 O O . ARG A 1 103 ? -14.304 -0.631 13.623 1.00 95.12 103 ARG A O 1
ATOM 835 N N . LEU A 1 104 ? -12.860 -1.799 12.350 1.00 94.75 104 LEU A N 1
ATOM 836 C CA . LEU A 1 104 ? -11.736 -0.868 12.436 1.00 94.75 104 LEU A CA 1
ATOM 837 C C . LEU A 1 104 ? -11.982 0.410 11.611 1.00 94.75 104 LEU A C 1
ATOM 839 O O . LEU A 1 104 ? -11.760 1.518 12.088 1.00 94.75 104 LEU A O 1
ATOM 843 N N . TRP A 1 105 ? -12.502 0.302 10.387 1.00 96.19 105 TRP A N 1
ATOM 844 C CA . TRP A 1 105 ? -12.720 1.460 9.504 1.00 96.19 105 TRP A CA 1
ATOM 845 C C . TRP A 1 105 ? -13.576 2.586 10.079 1.00 96.19 105 TRP A C 1
ATOM 847 O O . TRP A 1 105 ? -13.202 3.749 9.905 1.00 96.19 105 TRP A O 1
ATOM 857 N N . PRO A 1 106 ? -14.693 2.319 10.766 1.00 97.12 106 PRO A N 1
ATOM 858 C CA . PRO A 1 106 ? -15.480 3.380 11.383 1.00 97.12 106 PRO A CA 1
ATOM 859 C C . PRO A 1 106 ? -14.730 4.156 12.474 1.00 97.12 106 PRO A C 1
ATOM 861 O O . PRO A 1 106 ? -14.985 5.348 12.627 1.00 97.12 106 PRO A O 1
ATOM 864 N N . ILE A 1 107 ? -13.806 3.510 13.195 1.00 97.00 107 ILE A N 1
ATOM 865 C CA . ILE A 1 107 ? -13.111 4.104 14.349 1.00 97.00 107 ILE A CA 1
ATOM 866 C C . ILE A 1 107 ? -11.771 4.758 13.992 1.00 97.00 107 ILE A C 1
ATOM 868 O O . ILE A 1 107 ? -11.330 5.656 14.702 1.00 97.00 107 ILE A O 1
ATOM 872 N N . VAL A 1 108 ? -11.135 4.363 12.883 1.00 96.81 108 VAL A N 1
ATOM 873 C CA . VAL A 1 108 ? -9.874 4.975 12.438 1.00 96.81 108 VAL A CA 1
ATOM 874 C C . VAL A 1 108 ? -10.109 6.426 12.007 1.00 96.81 108 VAL A C 1
ATOM 876 O O . VAL A 1 108 ? -11.015 6.732 11.214 1.00 96.81 108 VAL A O 1
ATOM 879 N N . SER A 1 109 ? -9.255 7.318 12.511 1.00 97.31 109 SER A N 1
ATOM 880 C CA . SER A 1 109 ? -9.271 8.741 12.185 1.00 97.31 109 SER A CA 1
ATOM 881 C C . SER A 1 109 ? -9.054 8.982 10.681 1.00 97.31 109 SER A C 1
ATOM 883 O O . SER A 1 109 ? -8.471 8.163 9.971 1.00 97.31 109 SER A O 1
ATOM 885 N N . ALA A 1 110 ? -9.531 10.111 10.151 1.00 97.31 110 ALA A N 1
ATOM 886 C CA . ALA A 1 110 ? -9.310 10.437 8.739 1.00 97.31 110 ALA A CA 1
ATOM 887 C C . ALA A 1 110 ? -7.810 10.515 8.358 1.00 97.31 110 ALA A C 1
ATOM 889 O O . ALA A 1 110 ? -7.448 9.932 7.335 1.00 97.31 110 ALA A O 1
ATOM 890 N N . PRO A 1 111 ? -6.922 11.145 9.158 1.00 97.94 111 PRO A N 1
ATOM 891 C CA . PRO A 1 111 ? -5.482 11.118 8.894 1.00 97.94 111 PRO A CA 1
ATOM 892 C C . PRO A 1 111 ? -4.888 9.705 8.863 1.00 97.94 111 PRO A C 1
ATOM 894 O O . PRO A 1 111 ? -4.097 9.393 7.976 1.00 97.94 111 PRO A O 1
ATOM 897 N N . ASP A 1 112 ? -5.296 8.830 9.782 1.00 98.19 112 ASP A N 1
ATOM 898 C CA . ASP A 1 112 ? -4.778 7.459 9.839 1.00 98.19 112 ASP A CA 1
ATOM 899 C C . ASP A 1 112 ? -5.285 6.596 8.681 1.00 98.19 112 ASP A C 1
ATOM 901 O O . ASP A 1 112 ? -4.545 5.764 8.158 1.00 98.19 112 ASP A O 1
ATOM 905 N N . LYS A 1 113 ? -6.508 6.844 8.197 1.00 98.19 113 LYS A N 1
ATOM 906 C CA . LYS A 1 113 ? -6.991 6.241 6.947 1.00 98.19 113 LYS A CA 1
ATOM 907 C C . LYS A 1 113 ? -6.077 6.596 5.784 1.00 98.19 113 LYS A C 1
ATOM 909 O O . LYS A 1 113 ? -5.703 5.701 5.039 1.00 98.19 113 LYS A O 1
ATOM 914 N N . VAL A 1 114 ? -5.693 7.866 5.641 1.00 97.88 114 VAL A N 1
ATOM 915 C CA . VAL A 1 114 ? -4.769 8.291 4.575 1.00 97.88 114 VAL A CA 1
ATOM 916 C C . VAL A 1 114 ? -3.436 7.554 4.695 1.00 97.88 114 VAL A C 1
ATOM 918 O O . VAL A 1 114 ? -2.995 6.972 3.712 1.00 97.88 114 VAL A O 1
ATOM 921 N N . ARG A 1 115 ? -2.858 7.462 5.900 1.00 98.25 115 ARG A N 1
ATOM 922 C CA . ARG A 1 115 ? -1.606 6.716 6.134 1.00 98.25 115 ARG A CA 1
ATOM 923 C C . ARG A 1 115 ? -1.696 5.253 5.710 1.00 98.25 115 ARG A C 1
ATOM 925 O O . ARG A 1 115 ? -0.787 4.751 5.058 1.00 98.25 115 ARG A O 1
ATOM 932 N N . ILE A 1 116 ? -2.793 4.578 6.050 1.00 98.25 116 ILE A N 1
ATOM 933 C CA . ILE A 1 116 ? -3.017 3.184 5.651 1.00 98.25 116 ILE A CA 1
ATOM 934 C C . ILE A 1 116 ? -3.125 3.063 4.128 1.00 98.25 116 ILE A C 1
ATOM 936 O O . ILE A 1 116 ? -2.497 2.189 3.531 1.00 98.25 116 ILE A O 1
ATOM 940 N N . LEU A 1 117 ? -3.912 3.931 3.488 1.00 98.12 117 LEU A N 1
ATOM 941 C CA . LEU A 1 117 ? -4.093 3.904 2.037 1.00 98.12 117 LEU A CA 1
ATOM 942 C C . LEU A 1 117 ? -2.777 4.193 1.300 1.00 98.12 117 LEU A C 1
ATOM 944 O O . LEU A 1 117 ? -2.478 3.508 0.320 1.00 98.12 117 LEU A O 1
ATOM 948 N N . ASP A 1 118 ? -1.983 5.141 1.798 1.00 98.06 118 ASP A N 1
ATOM 949 C CA . ASP A 1 118 ? -0.660 5.476 1.271 1.00 98.06 118 ASP A CA 1
ATOM 950 C C . ASP A 1 118 ? 0.316 4.312 1.443 1.00 98.06 118 ASP A C 1
ATOM 952 O O . ASP A 1 118 ? 1.005 3.962 0.489 1.00 98.06 118 ASP A O 1
ATOM 956 N N . ALA A 1 119 ? 0.345 3.657 2.608 1.00 98.19 119 ALA A N 1
ATOM 957 C CA . ALA A 1 119 ? 1.184 2.481 2.834 1.00 98.19 119 ALA A CA 1
ATOM 958 C C . ALA A 1 119 ? 0.852 1.363 1.835 1.00 98.19 119 ALA A C 1
ATOM 960 O O . ALA A 1 119 ? 1.739 0.843 1.160 1.00 98.19 119 ALA A O 1
ATOM 961 N N . VAL A 1 120 ? -0.434 1.051 1.655 1.00 97.75 120 VAL A N 1
ATOM 962 C CA . VAL A 1 120 ? -0.882 0.049 0.677 1.00 97.75 120 VAL A CA 1
ATOM 963 C C . VAL A 1 120 ? -0.500 0.441 -0.751 1.00 97.75 120 VAL A C 1
ATOM 965 O O . VAL A 1 120 ? -0.023 -0.405 -1.515 1.00 97.75 120 VAL A O 1
ATOM 968 N N . PHE A 1 121 ? -0.690 1.707 -1.119 1.00 97.00 121 PHE A N 1
ATOM 969 C CA . PHE A 1 121 ? -0.341 2.213 -2.442 1.00 97.00 121 PHE A CA 1
ATOM 970 C C . PHE A 1 121 ? 1.170 2.163 -2.696 1.00 97.00 121 PHE A C 1
ATOM 972 O O . PHE A 1 121 ? 1.613 1.753 -3.772 1.00 97.00 121 PHE A O 1
ATOM 979 N N . LEU A 1 122 ? 1.973 2.538 -1.699 1.00 96.19 122 LEU A N 1
ATOM 980 C CA . LEU A 1 122 ? 3.428 2.499 -1.767 1.00 96.19 122 LEU A CA 1
ATOM 981 C C . LEU A 1 122 ? 3.923 1.082 -2.041 1.00 96.19 122 LEU A C 1
ATOM 983 O O . LEU A 1 122 ? 4.745 0.892 -2.940 1.00 96.19 122 LEU A O 1
ATOM 987 N N . THR A 1 123 ? 3.382 0.099 -1.324 1.00 95.56 123 THR A N 1
ATOM 988 C CA . THR A 1 123 ? 3.799 -1.299 -1.448 1.00 95.56 123 THR A CA 1
ATOM 989 C C . THR A 1 123 ? 3.382 -1.929 -2.780 1.00 95.56 123 THR A C 1
ATOM 991 O O . THR A 1 123 ? 4.128 -2.721 -3.346 1.00 95.56 123 THR A O 1
ATOM 994 N N . ASN A 1 124 ? 2.210 -1.582 -3.322 1.00 95.44 124 ASN A N 1
ATOM 995 C CA . ASN A 1 124 ? 1.657 -2.293 -4.486 1.00 95.44 124 ASN A CA 1
ATOM 996 C C . ASN A 1 124 ? 1.811 -1.557 -5.821 1.00 95.44 124 ASN A C 1
ATOM 998 O O . ASN A 1 124 ? 1.879 -2.202 -6.865 1.00 95.44 124 ASN A O 1
ATOM 1002 N N . GLN A 1 125 ? 1.894 -0.227 -5.809 1.00 94.88 125 GLN A N 1
ATOM 1003 C CA . GLN A 1 125 ? 1.958 0.581 -7.027 1.00 94.88 125 GLN A CA 1
ATOM 1004 C C . GLN A 1 125 ? 3.286 1.324 -7.147 1.00 94.88 125 GLN A C 1
ATOM 1006 O O . GLN A 1 125 ? 4.002 1.162 -8.138 1.00 94.88 125 GLN A O 1
ATOM 1011 N N . TRP A 1 126 ? 3.633 2.140 -6.150 1.00 93.19 126 TRP A N 1
ATOM 1012 C CA . TRP A 1 126 ? 4.774 3.047 -6.278 1.00 93.19 126 TRP A CA 1
ATOM 1013 C C . TRP A 1 126 ? 6.118 2.325 -6.230 1.00 93.19 126 TRP A C 1
ATOM 1015 O O . TRP A 1 126 ? 6.972 2.569 -7.081 1.00 93.19 126 TRP A O 1
ATOM 1025 N N . GLY A 1 127 ? 6.336 1.433 -5.263 1.00 91.19 127 GLY A N 1
ATOM 1026 C CA . GLY A 1 127 ? 7.633 0.777 -5.127 1.00 91.19 127 GLY A CA 1
ATOM 1027 C C . GLY A 1 127 ? 7.984 -0.152 -6.296 1.00 91.19 127 GLY A C 1
ATOM 1028 O O . GLY A 1 127 ? 9.102 -0.011 -6.797 1.00 91.19 127 GLY A O 1
ATOM 1029 N N . PRO A 1 128 ? 7.074 -0.985 -6.857 1.00 91.06 128 PRO A N 1
ATOM 1030 C CA . PRO A 1 128 ? 7.386 -1.749 -8.068 1.00 91.06 128 PRO A CA 1
ATOM 1031 C C . PRO A 1 128 ? 7.671 -0.846 -9.277 1.00 91.06 128 PRO A C 1
ATOM 1033 O O . PRO A 1 128 ? 8.581 -1.113 -10.071 1.00 91.06 128 PRO A O 1
ATOM 1036 N N . GLN A 1 129 ? 6.928 0.260 -9.412 1.00 91.31 129 GLN A N 1
ATOM 1037 C CA . GLN A 1 129 ? 7.159 1.244 -10.469 1.00 91.31 129 GLN A CA 1
ATOM 1038 C C . GLN A 1 129 ? 8.545 1.882 -10.333 1.00 91.31 129 GLN A C 1
ATOM 1040 O O . GLN A 1 129 ? 9.290 1.946 -11.314 1.00 91.31 129 GLN A O 1
ATOM 1045 N N . LYS A 1 130 ? 8.916 2.308 -9.123 1.00 91.38 130 LYS A N 1
ATOM 1046 C CA . LYS A 1 130 ? 10.229 2.884 -8.826 1.00 91.38 130 LYS A CA 1
ATOM 1047 C C . LYS A 1 130 ? 11.353 1.883 -9.095 1.00 91.38 130 LYS A C 1
ATOM 1049 O O . LYS A 1 130 ? 12.279 2.222 -9.824 1.00 91.38 130 LYS A O 1
ATOM 1054 N N . ALA A 1 131 ? 11.229 0.643 -8.622 1.00 88.06 131 ALA A N 1
ATOM 1055 C CA . ALA A 1 131 ? 12.208 -0.417 -8.872 1.00 88.06 131 ALA A CA 1
ATOM 1056 C C . ALA A 1 131 ? 12.424 -0.660 -10.377 1.00 88.06 131 ALA A C 1
ATOM 1058 O O . ALA A 1 131 ? 13.557 -0.767 -10.847 1.00 88.06 131 ALA A O 1
ATOM 1059 N N . THR A 1 132 ? 11.342 -0.656 -11.163 1.00 90.56 132 THR A N 1
ATOM 1060 C CA . THR A 1 132 ? 11.418 -0.773 -12.627 1.00 90.56 132 THR A CA 1
ATOM 1061 C C . THR A 1 132 ? 12.154 0.410 -13.261 1.00 90.56 132 THR A C 1
ATOM 1063 O O . THR A 1 132 ? 12.949 0.224 -14.186 1.00 90.56 132 THR A O 1
ATOM 1066 N N . LEU A 1 133 ? 11.883 1.636 -12.805 1.00 90.88 133 LEU A N 1
ATOM 1067 C CA . LEU A 1 133 ? 12.558 2.838 -13.301 1.00 90.88 133 LEU A CA 1
ATOM 1068 C C . LEU A 1 133 ? 14.052 2.821 -12.962 1.00 90.88 133 LEU A C 1
ATOM 1070 O O . LEU A 1 133 ? 14.873 3.093 -13.841 1.00 90.88 133 LEU A O 1
ATOM 1074 N N . ASP A 1 134 ? 14.404 2.433 -11.739 1.00 88.94 134 ASP A N 1
ATOM 1075 C CA . ASP A 1 134 ? 15.788 2.328 -11.281 1.00 88.94 134 ASP A CA 1
ATOM 1076 C C . ASP A 1 134 ? 16.553 1.257 -12.073 1.00 88.94 134 ASP A C 1
ATOM 1078 O O . ASP A 1 134 ? 17.649 1.521 -12.573 1.00 88.94 134 ASP A O 1
ATOM 1082 N N . ALA A 1 135 ? 15.942 0.092 -12.310 1.00 88.50 135 ALA A N 1
ATOM 1083 C CA . ALA A 1 135 ? 16.525 -0.966 -13.135 1.00 88.50 135 ALA A CA 1
ATOM 1084 C C . ALA A 1 135 ? 16.737 -0.525 -14.595 1.00 88.50 135 ALA A C 1
ATOM 1086 O O . ALA A 1 135 ? 17.790 -0.788 -15.186 1.00 88.50 135 ALA A O 1
ATOM 1087 N N . LYS A 1 136 ? 15.767 0.187 -15.187 1.00 90.44 136 LYS A N 1
ATOM 1088 C CA . LYS A 1 136 ? 15.904 0.757 -16.540 1.00 90.44 136 LYS A CA 1
ATOM 1089 C C . LYS A 1 136 ? 17.045 1.769 -16.600 1.00 90.44 136 LYS A C 1
ATOM 1091 O O . LYS A 1 136 ? 17.856 1.712 -17.524 1.00 90.44 136 LYS A O 1
ATOM 1096 N N . LYS A 1 137 ? 17.133 2.665 -15.615 1.00 93.56 137 LYS A N 1
ATOM 1097 C CA . LYS A 1 137 ? 18.200 3.667 -15.521 1.00 93.56 137 LYS A CA 1
ATOM 1098 C C . LYS A 1 137 ? 19.573 3.009 -15.383 1.00 93.56 137 LYS A C 1
ATOM 1100 O O . LYS A 1 137 ? 20.483 3.369 -16.124 1.00 93.56 137 LYS A O 1
ATOM 1105 N N . ALA A 1 138 ? 19.710 2.019 -14.501 1.00 90.81 138 ALA A N 1
ATOM 1106 C CA . ALA A 1 138 ? 20.950 1.265 -14.325 1.00 90.81 138 ALA A CA 1
ATOM 1107 C C . ALA A 1 138 ? 21.390 0.592 -15.633 1.00 90.81 138 ALA A C 1
ATOM 1109 O O . ALA A 1 138 ? 22.539 0.732 -16.045 1.00 90.81 138 ALA A O 1
ATOM 1110 N N . ARG A 1 139 ? 20.456 -0.050 -16.347 1.00 91.06 139 ARG A N 1
ATOM 1111 C CA . ARG A 1 139 ? 20.744 -0.692 -17.637 1.00 91.06 139 ARG A CA 1
ATOM 1112 C C . ARG A 1 139 ? 21.234 0.298 -18.694 1.00 91.06 139 ARG A C 1
ATOM 1114 O O . ARG A 1 139 ? 22.156 -0.024 -19.436 1.00 91.06 139 ARG A O 1
ATOM 1121 N N . LEU A 1 140 ? 20.634 1.486 -18.773 1.00 93.25 140 LEU A N 1
ATOM 1122 C CA . LEU A 1 140 ? 21.069 2.523 -19.714 1.00 93.25 140 LEU A CA 1
ATOM 1123 C C . LEU A 1 140 ? 22.483 3.027 -19.400 1.00 93.25 140 LEU A C 1
ATOM 1125 O O . LEU A 1 140 ? 23.272 3.208 -20.323 1.00 93.25 140 LEU A O 1
ATOM 1129 N N . LEU A 1 141 ? 22.825 3.189 -18.118 1.00 93.31 141 LEU A N 1
ATOM 1130 C CA . LEU A 1 141 ? 24.180 3.566 -17.703 1.00 93.31 141 LEU A CA 1
ATOM 1131 C C . LEU A 1 141 ? 25.209 2.501 -18.097 1.00 93.31 141 LEU A C 1
ATOM 1133 O O . LEU A 1 141 ? 26.248 2.837 -18.659 1.00 93.31 141 LEU A O 1
ATOM 1137 N N . THR A 1 142 ? 24.903 1.220 -17.875 1.00 92.44 142 THR A N 1
ATOM 1138 C CA . THR A 1 142 ? 25.778 0.114 -18.294 1.00 92.44 142 THR A CA 1
ATOM 1139 C C . THR A 1 142 ? 25.982 0.091 -19.811 1.00 92.44 142 THR A C 1
ATOM 1141 O O . THR A 1 142 ? 27.097 -0.134 -20.279 1.00 92.44 142 THR A O 1
ATOM 1144 N N . LEU A 1 143 ? 24.928 0.349 -20.594 1.00 91.06 143 LEU A N 1
ATOM 1145 C CA . LEU A 1 143 ? 25.027 0.418 -22.056 1.00 91.06 143 LEU A CA 1
ATOM 1146 C C . LEU A 1 143 ? 25.890 1.596 -22.524 1.00 91.06 143 LEU A C 1
ATOM 1148 O O . LEU A 1 143 ? 26.701 1.412 -23.426 1.00 91.06 143 LEU A O 1
ATOM 1152 N N . ALA A 1 144 ? 25.763 2.769 -21.898 1.00 90.75 144 ALA A N 1
ATOM 1153 C CA . ALA A 1 144 ? 26.591 3.932 -22.219 1.00 90.75 144 ALA A CA 1
ATOM 1154 C C . ALA A 1 144 ? 28.083 3.664 -21.945 1.00 90.75 144 ALA A C 1
ATOM 1156 O O . ALA A 1 144 ? 28.916 3.863 -22.822 1.00 90.75 144 ALA A O 1
ATOM 1157 N N . GLN A 1 145 ? 28.411 3.088 -20.783 1.00 91.44 145 GLN A N 1
ATOM 1158 C CA . GLN A 1 145 ? 29.788 2.698 -20.441 1.00 91.44 145 GLN A CA 1
ATOM 1159 C C . GLN A 1 145 ? 30.362 1.643 -21.403 1.00 91.44 145 GLN A C 1
ATOM 1161 O O . GLN A 1 145 ? 31.549 1.661 -21.738 1.00 91.44 145 GLN A O 1
ATOM 1166 N N . SER A 1 146 ? 29.513 0.724 -21.873 1.00 89.50 146 SER A N 1
ATOM 1167 C CA . SER A 1 146 ? 29.902 -0.285 -22.865 1.00 89.50 146 SER A CA 1
ATOM 1168 C C . SER A 1 146 ? 30.168 0.333 -24.245 1.00 89.50 146 SER A C 1
ATOM 1170 O O . SER A 1 146 ? 31.022 -0.154 -24.977 1.00 89.50 146 SER A O 1
ATOM 1172 N N . ALA A 1 147 ? 29.468 1.411 -24.609 1.00 87.69 147 ALA A N 1
ATOM 1173 C CA . ALA A 1 147 ? 29.682 2.116 -25.872 1.00 87.69 147 ALA A CA 1
ATOM 1174 C C . ALA A 1 147 ? 30.972 2.957 -25.856 1.00 87.69 147 ALA A C 1
ATOM 1176 O O . ALA A 1 147 ? 31.754 2.891 -26.804 1.00 87.69 147 ALA A O 1
ATOM 1177 N N . ASP A 1 148 ? 31.242 3.675 -24.762 1.00 84.56 148 ASP A N 1
ATOM 1178 C CA . ASP A 1 148 ? 32.451 4.505 -24.623 1.00 84.56 148 ASP A CA 1
ATOM 1179 C C . ASP A 1 148 ? 33.743 3.666 -24.601 1.00 84.56 148 ASP A C 1
ATOM 1181 O O . ASP A 1 148 ? 34.780 4.067 -25.142 1.00 84.56 148 ASP A O 1
ATOM 1185 N N . SER A 1 149 ? 33.686 2.464 -24.015 1.00 77.44 149 SER A N 1
ATOM 1186 C CA . SER A 1 149 ? 34.820 1.527 -23.996 1.00 77.44 149 SER A CA 1
ATOM 1187 C C . SER A 1 149 ? 35.123 0.911 -25.369 1.00 77.44 149 SER A C 1
ATOM 1189 O O . SER A 1 149 ? 36.292 0.668 -25.675 1.00 77.44 149 SER A O 1
ATOM 1191 N N . LEU A 1 150 ? 34.110 0.718 -26.222 1.00 70.19 150 LEU A N 1
ATOM 1192 C CA . LEU A 1 150 ? 34.297 0.290 -27.613 1.00 70.19 150 LEU A CA 1
ATOM 1193 C C . LEU A 1 150 ? 34.908 1.404 -28.474 1.00 70.19 150 LEU A C 1
ATOM 1195 O O . LEU A 1 150 ? 35.863 1.143 -29.200 1.00 70.19 150 LEU A O 1
ATOM 1199 N N . ALA A 1 151 ? 34.437 2.647 -28.327 1.00 67.88 151 ALA A N 1
ATOM 1200 C CA . ALA A 1 151 ? 34.988 3.802 -29.043 1.00 67.88 151 ALA A CA 1
ATOM 1201 C C . ALA A 1 151 ? 36.451 4.101 -28.658 1.00 67.88 151 ALA A C 1
ATOM 1203 O O . ALA A 1 151 ? 37.231 4.567 -29.482 1.00 67.88 151 ALA A O 1
ATOM 1204 N N . SER A 1 152 ? 36.852 3.787 -27.423 1.00 66.94 152 SER A N 1
ATOM 1205 C CA . SER A 1 152 ? 38.236 3.971 -26.959 1.00 66.94 152 SER A CA 1
ATOM 1206 C C . SER A 1 152 ? 39.206 2.880 -27.447 1.00 66.94 152 SER A C 1
ATOM 1208 O O . SER A 1 152 ? 40.417 3.086 -27.399 1.00 66.94 152 SER A O 1
ATOM 1210 N N . SER A 1 153 ? 38.708 1.731 -27.930 1.00 59.34 153 SER A N 1
ATOM 1211 C CA . SER A 1 153 ? 39.549 0.677 -28.535 1.00 59.34 153 SER A CA 1
ATOM 1212 C C . SER A 1 153 ? 39.854 0.913 -30.018 1.00 59.34 153 SER A C 1
ATOM 1214 O O . SER A 1 153 ? 40.759 0.279 -30.554 1.00 59.34 153 SER A O 1
ATOM 1216 N N . GLU A 1 154 ? 39.158 1.840 -30.677 1.00 58.97 154 GLU A N 1
ATOM 1217 C CA . GLU A 1 154 ? 39.478 2.298 -32.033 1.00 58.97 154 GLU A CA 1
ATOM 1218 C C . GLU A 1 154 ? 40.435 3.499 -31.972 1.00 58.97 154 GLU A C 1
ATOM 1220 O O . GLU A 1 154 ? 40.105 4.614 -32.365 1.00 58.97 154 GLU A O 1
ATOM 1225 N N . SER A 1 155 ? 41.639 3.284 -31.437 1.00 58.44 155 SER A N 1
ATOM 1226 C CA . SER A 1 155 ? 42.745 4.232 -31.618 1.00 58.44 155 SER A CA 1
ATOM 1227 C C . SER A 1 155 ? 43.580 3.866 -32.855 1.00 58.44 155 SER A C 1
ATOM 1229 O O . SER A 1 155 ? 43.660 2.693 -33.224 1.00 58.44 155 SER A O 1
ATOM 1231 N N . PRO A 1 156 ? 44.151 4.876 -33.531 1.00 52.09 156 PRO A N 1
ATOM 1232 C CA . PRO A 1 156 ? 44.492 4.844 -34.945 1.00 52.09 156 PRO A CA 1
ATOM 1233 C C . PRO A 1 156 ? 45.757 4.033 -35.225 1.00 52.09 156 PRO A C 1
ATOM 1235 O O . PRO A 1 156 ? 46.716 4.076 -34.459 1.00 52.09 156 PRO A O 1
ATOM 1238 N N . LEU A 1 157 ? 45.765 3.335 -36.365 1.00 55.75 157 LEU A N 1
ATOM 1239 C CA . LEU A 1 157 ? 47.000 2.854 -36.979 1.00 55.75 157 LEU A CA 1
ATOM 1240 C C . LEU A 1 157 ? 47.939 4.051 -37.179 1.00 55.75 157 LEU A C 1
ATOM 1242 O O . LEU A 1 157 ? 47.559 5.026 -37.826 1.00 55.75 157 LEU A O 1
ATOM 1246 N N . ASP A 1 158 ? 49.126 3.944 -36.581 1.00 55.25 158 ASP A N 1
ATOM 1247 C CA . ASP A 1 158 ? 50.276 4.833 -36.724 1.00 55.25 158 ASP A CA 1
ATOM 1248 C C . ASP A 1 158 ? 50.419 5.381 -38.152 1.00 55.25 158 ASP A C 1
ATOM 1250 O O . ASP A 1 158 ? 50.653 4.618 -39.091 1.00 55.25 158 ASP A O 1
ATOM 1254 N N . ASP A 1 159 ? 50.402 6.706 -38.295 1.00 49.06 159 ASP A N 1
ATOM 1255 C CA . ASP A 1 159 ? 51.297 7.345 -39.255 1.00 49.06 159 ASP A CA 1
ATOM 1256 C C . ASP A 1 159 ? 52.022 8.496 -38.553 1.00 49.06 159 ASP A C 1
ATOM 1258 O O . ASP A 1 159 ? 51.435 9.472 -38.078 1.00 49.06 159 ASP A O 1
ATOM 1262 N N . SER A 1 160 ? 53.323 8.282 -38.395 1.00 61.56 160 SER A N 1
ATOM 1263 C CA . SER A 1 160 ? 54.272 9.148 -37.709 1.00 61.56 160 SER A CA 1
ATOM 1264 C C . SER A 1 160 ? 54.552 10.408 -38.521 1.00 61.56 160 SER A C 1
ATOM 1266 O O . SER A 1 160 ? 54.985 10.305 -39.665 1.00 61.56 160 SER A O 1
ATOM 1268 N N . ALA A 1 161 ? 54.467 11.585 -37.894 1.00 51.66 161 ALA A N 1
ATOM 1269 C CA . ALA A 1 161 ? 55.375 12.695 -38.192 1.00 51.66 161 ALA A CA 1
ATOM 1270 C C . ALA A 1 161 ? 55.396 13.743 -37.064 1.00 51.66 161 ALA A C 1
ATOM 1272 O O . ALA A 1 161 ? 54.365 14.258 -36.641 1.00 51.66 161 ALA A O 1
ATOM 1273 N N . ASP A 1 162 ? 56.623 14.026 -36.627 1.00 52.97 162 ASP A N 1
ATOM 1274 C CA . ASP A 1 162 ? 57.124 15.022 -35.675 1.00 52.97 162 ASP A CA 1
ATOM 1275 C C . ASP A 1 162 ? 56.331 16.326 -35.483 1.00 52.97 162 ASP A C 1
ATOM 1277 O O . ASP A 1 162 ? 55.929 16.992 -36.437 1.00 52.97 162 ASP A O 1
ATOM 1281 N N . GLY A 1 163 ? 56.272 16.799 -34.229 1.00 48.56 163 GLY A N 1
ATOM 1282 C CA . GLY A 1 163 ? 55.799 18.155 -33.938 1.00 48.56 163 GLY A CA 1
ATOM 1283 C C . GLY A 1 163 ? 55.739 18.548 -32.462 1.00 48.56 163 GLY A C 1
ATOM 1284 O O . GLY A 1 163 ? 54.667 18.734 -31.905 1.00 48.56 163 GLY A O 1
ATOM 1285 N N . ASN A 1 164 ? 56.904 18.707 -31.841 1.00 59.50 164 ASN A N 1
ATOM 1286 C CA . ASN A 1 164 ? 57.145 19.279 -30.511 1.00 59.50 164 ASN A CA 1
ATOM 1287 C C . ASN A 1 164 ? 56.443 20.646 -30.275 1.00 59.50 164 ASN A C 1
ATOM 1289 O O . ASN A 1 164 ? 56.774 21.585 -31.000 1.00 59.50 164 ASN A O 1
ATOM 1293 N N . ARG A 1 165 ? 55.589 20.818 -29.239 1.00 46.34 165 ARG A N 1
ATOM 1294 C CA . ARG A 1 165 ? 55.487 22.107 -28.505 1.00 46.34 165 ARG A CA 1
ATOM 1295 C C . ARG A 1 165 ? 54.673 22.125 -27.195 1.00 46.34 165 ARG A C 1
ATOM 1297 O O . ARG A 1 165 ? 53.469 21.915 -27.186 1.00 46.34 165 ARG A O 1
ATOM 1304 N N . GLU A 1 166 ? 55.406 22.488 -26.141 1.00 48.78 166 GLU A N 1
ATOM 1305 C CA . GLU A 1 166 ? 55.110 23.357 -24.985 1.00 48.78 166 GLU A CA 1
ATOM 1306 C C . GLU A 1 166 ? 53.792 23.232 -24.190 1.00 48.78 166 GLU A C 1
ATOM 1308 O O . GLU A 1 166 ? 52.692 23.571 -24.614 1.00 48.78 166 GLU A O 1
ATOM 1313 N N . THR A 1 167 ? 54.007 22.874 -22.923 1.00 64.31 167 THR A N 1
ATOM 1314 C CA . THR A 1 167 ? 53.150 22.996 -21.743 1.00 64.31 167 THR A CA 1
ATOM 1315 C C . THR A 1 167 ? 52.688 24.430 -21.467 1.00 64.31 167 THR A C 1
ATOM 1317 O O . THR A 1 167 ? 53.512 25.344 -21.508 1.00 64.31 167 THR A O 1
ATOM 1320 N N . SER A 1 168 ? 51.446 24.624 -21.013 1.00 50.09 168 SER A N 1
ATOM 1321 C CA . SER A 1 168 ? 51.102 25.697 -20.064 1.00 50.09 168 SER A CA 1
ATOM 1322 C C . SER A 1 168 ? 49.808 25.396 -19.311 1.00 50.09 168 SER A C 1
ATOM 1324 O O . SER A 1 168 ? 48.760 25.130 -19.890 1.00 50.09 168 SER A O 1
ATOM 1326 N N . SER A 1 169 ? 49.947 25.431 -17.991 1.00 52.84 169 SER A N 1
ATOM 1327 C CA . SER A 1 169 ? 48.953 25.248 -16.944 1.00 52.84 169 SER A CA 1
ATOM 1328 C C . SER A 1 169 ? 47.807 26.257 -17.027 1.00 52.84 169 SER A C 1
ATOM 1330 O O . SER A 1 169 ? 48.025 27.434 -17.308 1.00 52.84 169 SER A O 1
ATOM 1332 N N . THR A 1 170 ? 46.589 25.847 -16.674 1.00 45.25 170 THR A N 1
ATOM 1333 C CA . THR A 1 170 ? 45.555 26.795 -16.237 1.00 45.25 170 THR A CA 1
ATOM 1334 C C . THR A 1 170 ? 44.791 26.202 -15.063 1.00 45.25 170 THR A C 1
ATOM 1336 O O . THR A 1 170 ? 44.123 25.176 -15.169 1.00 45.25 170 THR A O 1
ATOM 1339 N N . SER A 1 171 ? 44.991 26.851 -13.924 1.00 55.09 171 SER A N 1
ATOM 1340 C CA . SER A 1 171 ? 44.326 26.662 -12.645 1.00 55.09 171 SER A CA 1
ATOM 1341 C C . SER A 1 171 ? 42.826 26.929 -12.768 1.00 55.09 171 SER A C 1
ATOM 1343 O O . SER A 1 171 ? 42.443 27.892 -13.424 1.00 55.09 171 SER A O 1
ATOM 1345 N N . ASN A 1 172 ? 41.995 26.150 -12.074 1.00 46.16 172 ASN A N 1
ATOM 1346 C CA . ASN A 1 172 ? 40.632 26.562 -11.742 1.00 46.16 172 ASN A CA 1
ATOM 1347 C C . ASN A 1 172 ? 40.393 26.339 -10.245 1.00 46.16 172 ASN A C 1
ATOM 1349 O O . ASN A 1 172 ? 40.068 25.244 -9.794 1.00 46.16 172 ASN A O 1
ATOM 1353 N N . GLU A 1 173 ? 40.594 27.413 -9.487 1.00 56.34 173 GLU A N 1
ATOM 1354 C CA . GLU A 1 173 ? 39.980 27.634 -8.183 1.00 56.34 173 GLU A CA 1
ATOM 1355 C C . GLU A 1 173 ? 38.527 28.069 -8.419 1.00 56.34 173 GLU A C 1
ATOM 1357 O O . GLU A 1 173 ? 38.295 28.982 -9.207 1.00 56.34 173 GLU A O 1
ATOM 1362 N N . THR A 1 174 ? 37.540 27.473 -7.744 1.00 50.44 174 THR A N 1
ATOM 1363 C CA . THR A 1 174 ? 36.244 28.135 -7.499 1.00 50.44 174 THR A CA 1
ATOM 1364 C C . THR A 1 174 ? 35.590 27.584 -6.227 1.00 50.44 174 THR A C 1
ATOM 1366 O O . THR A 1 174 ? 34.998 26.511 -6.216 1.00 50.44 174 THR A O 1
ATOM 1369 N N . SER A 1 175 ? 35.759 28.372 -5.164 1.00 49.22 175 SER A N 1
ATOM 1370 C CA . SER A 1 175 ? 34.777 28.791 -4.154 1.00 49.22 175 SER A CA 1
ATOM 1371 C C . SER A 1 175 ? 33.808 27.775 -3.539 1.00 49.22 175 SER A C 1
ATOM 1373 O O . SER A 1 175 ? 32.698 27.556 -4.017 1.00 49.22 175 SER A O 1
ATOM 1375 N N . THR A 1 176 ? 34.172 27.321 -2.342 1.00 55.62 176 THR A N 1
ATOM 1376 C CA . THR A 1 176 ? 33.252 27.111 -1.215 1.00 55.62 176 THR A CA 1
ATOM 1377 C C . THR A 1 176 ? 32.951 28.449 -0.542 1.00 55.62 176 THR A C 1
ATOM 1379 O O . THR A 1 176 ? 33.872 29.043 0.014 1.00 55.62 176 THR A O 1
ATOM 1382 N N . ASP A 1 177 ? 31.692 28.896 -0.544 1.00 51.50 177 ASP A N 1
ATOM 1383 C CA . ASP A 1 177 ? 31.199 29.845 0.461 1.00 51.50 177 ASP A CA 1
ATOM 1384 C C . ASP A 1 177 ? 29.663 29.817 0.604 1.00 51.50 177 ASP A C 1
ATOM 1386 O O . ASP A 1 177 ? 28.942 29.455 -0.327 1.00 51.50 177 ASP A O 1
ATOM 1390 N N . ALA A 1 178 ? 29.219 30.291 1.769 1.00 54.44 178 ALA A N 1
ATOM 1391 C CA . ALA A 1 178 ? 27.884 30.733 2.171 1.00 54.44 178 ALA A CA 1
ATOM 1392 C C . ALA A 1 178 ? 26.881 29.704 2.734 1.00 54.44 178 ALA A C 1
ATOM 1394 O O . ALA A 1 178 ? 25.981 29.187 2.074 1.00 54.44 178 ALA A O 1
ATOM 1395 N N . SER A 1 179 ? 26.991 29.557 4.055 1.00 52.38 179 SER A N 1
ATOM 1396 C CA . SER A 1 179 ? 25.909 29.387 5.026 1.00 52.38 179 SER A CA 1
ATOM 1397 C C . SER A 1 179 ? 24.642 30.202 4.715 1.00 52.38 179 SER A C 1
ATOM 1399 O O . SER A 1 179 ? 24.726 31.380 4.373 1.00 52.38 179 SER A O 1
ATOM 1401 N N . ALA A 1 180 ? 23.471 29.629 5.000 1.00 57.91 180 ALA A N 1
ATOM 1402 C CA . ALA A 1 180 ? 22.273 30.390 5.350 1.00 57.91 180 ALA A CA 1
ATOM 1403 C C . ALA A 1 180 ? 21.533 29.684 6.493 1.00 57.91 180 ALA A C 1
ATOM 1405 O O . ALA A 1 180 ? 20.791 28.722 6.309 1.00 57.91 180 ALA A O 1
ATOM 1406 N N . ASP A 1 181 ? 21.808 30.197 7.685 1.00 52.53 181 ASP A N 1
ATOM 1407 C CA . ASP A 1 181 ? 20.994 30.098 8.884 1.00 52.53 181 ASP A CA 1
ATOM 1408 C C . ASP A 1 181 ? 19.641 30.791 8.616 1.00 52.53 181 ASP A C 1
ATOM 1410 O O . ASP A 1 181 ? 19.586 31.906 8.088 1.00 52.53 181 ASP A O 1
ATOM 1414 N N . SER A 1 182 ? 18.529 30.131 8.927 1.00 59.12 182 SER A N 1
ATOM 1415 C CA . SER A 1 182 ? 17.209 30.771 8.991 1.00 59.12 182 SER A CA 1
ATOM 1416 C C . SER A 1 182 ? 16.366 30.091 10.052 1.00 59.12 182 SER A C 1
ATOM 1418 O O . SER A 1 182 ? 15.505 29.250 9.803 1.00 59.12 182 SER A O 1
ATOM 1420 N N . SER A 1 183 ? 16.667 30.506 11.273 1.00 61.22 183 SER A N 1
ATOM 1421 C CA . SER A 1 183 ? 15.783 30.458 12.426 1.00 61.22 183 SER A CA 1
ATOM 1422 C C . SER A 1 183 ? 14.628 31.460 12.272 1.00 61.22 183 SER A C 1
ATOM 1424 O O . SER A 1 183 ? 14.888 32.615 11.932 1.00 61.22 183 SER A O 1
ATOM 1426 N N . SER A 1 184 ? 13.394 31.044 12.611 1.00 57.31 184 SER A N 1
ATOM 1427 C CA . SER A 1 184 ? 12.314 31.801 13.314 1.00 57.31 184 SER A CA 1
ATOM 1428 C C . SER A 1 184 ? 10.900 31.504 12.769 1.00 57.31 184 SER A C 1
ATOM 1430 O O . SER A 1 184 ? 10.762 31.214 11.585 1.00 57.31 184 SER A O 1
ATOM 1432 N N . PRO A 1 185 ? 9.814 31.758 13.532 1.00 60.72 185 PRO A N 1
ATOM 1433 C CA . PRO A 1 185 ? 9.622 31.558 14.969 1.00 60.72 185 PRO A CA 1
ATOM 1434 C C . PRO A 1 185 ? 8.295 30.829 15.296 1.00 60.72 185 PRO A C 1
ATOM 1436 O O . PRO A 1 185 ? 7.409 30.644 14.464 1.00 60.72 185 PRO A O 1
ATOM 1439 N N . ALA A 1 186 ? 8.159 30.454 16.567 1.00 51.84 186 ALA A N 1
ATOM 1440 C CA . ALA A 1 186 ? 6.924 29.988 17.182 1.00 51.84 186 ALA A CA 1
ATOM 1441 C C . ALA A 1 186 ? 5.808 31.048 17.134 1.00 51.84 186 ALA A C 1
ATOM 1443 O O . ALA A 1 186 ? 6.053 32.219 17.416 1.00 51.84 186 ALA A O 1
ATOM 1444 N N . ASN A 1 187 ? 4.570 30.607 16.896 1.00 56.66 187 ASN A N 1
ATOM 1445 C CA . ASN A 1 187 ? 3.361 31.360 17.226 1.00 56.66 187 ASN A CA 1
ATOM 1446 C C . ASN A 1 187 ? 2.553 30.576 18.273 1.00 56.66 187 ASN A C 1
ATOM 1448 O O . ASN A 1 187 ? 2.025 29.509 17.952 1.00 56.66 187 ASN A O 1
ATOM 1452 N N . PRO A 1 188 ? 2.443 31.072 19.517 1.00 67.75 188 PRO A N 1
ATOM 1453 C CA . PRO A 1 188 ? 1.465 30.604 20.486 1.00 67.75 188 PRO A CA 1
ATOM 1454 C C . PRO A 1 188 ? 0.222 31.509 20.521 1.00 67.75 188 PRO A C 1
ATOM 1456 O O . PRO A 1 188 ? 0.278 32.683 20.165 1.00 67.75 188 PRO A O 1
ATOM 1459 N N . SER A 1 189 ? -0.843 30.975 21.128 1.00 57.19 189 SER A N 1
ATOM 1460 C CA . SER A 1 189 ? -2.112 31.638 21.496 1.00 57.19 189 SER A CA 1
ATOM 1461 C C . SER A 1 189 ? -3.112 31.735 20.338 1.00 57.19 189 SER A C 1
ATOM 1463 O O . SER A 1 189 ? -2.823 32.291 19.293 1.00 57.19 189 SER A O 1
ATOM 1465 N N . GLY A 1 190 ? -4.322 31.193 20.415 1.00 53.97 190 GLY A N 1
ATOM 1466 C CA . GLY A 1 190 ? -5.179 30.991 21.577 1.00 53.97 190 GLY A CA 1
ATOM 1467 C C . GLY A 1 190 ? -6.459 31.783 21.323 1.00 53.97 190 GLY A C 1
ATOM 1468 O O . GLY A 1 190 ? -6.411 33.003 21.233 1.00 53.97 190 GLY A O 1
ATOM 1469 N N . THR A 1 191 ? -7.601 31.116 21.170 1.00 65.00 191 THR A N 1
ATOM 1470 C CA . THR A 1 191 ? -8.920 31.757 21.291 1.00 65.00 191 THR A CA 1
ATOM 1471 C C . THR A 1 191 ? -9.929 30.716 21.746 1.00 65.00 191 THR A C 1
ATOM 1473 O O . THR A 1 191 ? -10.456 29.920 20.977 1.00 65.00 191 THR A O 1
ATOM 1476 N N . THR A 1 192 ? -10.163 30.741 23.049 1.00 65.19 192 THR A N 1
ATOM 1477 C CA . THR A 1 192 ? -11.387 30.317 23.716 1.00 65.19 192 THR A CA 1
ATOM 1478 C C . THR A 1 192 ? -12.510 31.280 23.333 1.00 65.19 192 THR A C 1
ATOM 1480 O O . THR A 1 192 ? -12.352 32.488 23.503 1.00 65.19 192 THR A O 1
ATOM 1483 N N . ALA A 1 193 ? -13.664 30.771 22.903 1.00 59.28 193 ALA A N 1
ATOM 1484 C CA . ALA A 1 193 ? -14.919 31.513 22.994 1.00 59.28 193 ALA A CA 1
ATOM 1485 C C . ALA A 1 193 ? -16.133 30.569 22.995 1.00 59.28 193 ALA A C 1
ATOM 1487 O O . ALA A 1 193 ? -16.470 30.008 21.961 1.00 59.28 193 ALA A O 1
ATOM 1488 N N . LYS A 1 194 ? -16.741 30.498 24.189 1.00 58.31 194 LYS A N 1
ATOM 1489 C CA . LYS A 1 194 ? -18.134 30.186 24.567 1.00 58.31 194 LYS A CA 1
ATOM 1490 C C . LYS A 1 194 ? -18.804 28.909 24.066 1.00 58.31 194 LYS A C 1
ATOM 1492 O O . LYS A 1 194 ? -19.231 28.871 22.897 1.00 58.31 194 LYS A O 1
#

Radius of gyration: 28.5 Å; chains: 1; bounding box: 77×53×70 Å

pLDDT: mean 78.82, std 19.26, range [44.06, 98.25]

Secondary structure (DSSP, 8-state):
----TTSTTS--TT--SPPTT--TT-EEEEEEESSSEEEEEEEPPPHHHHHHHHHHTPPPTTSPPPTTTSS-HHHHHHHHHHHHEEEEETTEEEEPPHHHHHHHHHHS-HHHHHHHHHHHHIIIIIHHHHHHHHHHHHHHHHHHHHHHHHHHH-PPP-------------------------------------

Sequence (194 aa):
MTGLTGLSQLIDTTSKKPRPDQDPNWYVDADILLDQLVTLRFRAIDPEDWARRTYDSSPRADVPKDKTFEFNVPEVCAAVARVSSFLVDDDTEERIPPEMWDRLWPIVSAPDKVRILDAVFLTNQWGPQKATLDAKKARLLTLAQSADSLASSESPLDDSADGNRETSSTSNETSTDASADSSSPANPSGTTAK

Foldseek 3Di:
DDDDPPVVVVCPVVPPPDPPLDPQPDWFWAWFDFVHTWIKIFAEDDLVVLVVLQVVQQPDPPDDADPVSNGDLLVSLLVRCLPGIWTDDPPDTHRDHSVVSVVVVVRTDPVSSVRSSVRSCCNYPVSVVVSVVVVVVVVVVVVVVVVVVVVVVPDDDDDDDDDDDDDDDDDDDDDDDDDDDDDDDDDDDDDDDD